Protein 6JZD (pdb70)

Radius of gyration: 19.68 Å; Cα contacts (8 Å, |Δi|>4): 452; chains: 3; bounding box: 41×52×54 Å

B-factor: mean 73.62, std 21.03, range [38.31, 154.75]

Structure (mmCIF, N/CA/C/O backbone):
data_6JZD
#
_entry.id   6JZD
#
_cell.length_a   74.004
_cell.length_b   111.339
_cell.length_c   126.317
_cell.angle_alpha   90.00
_cell.angle_beta   90.00
_cell.angle_gamma   90.00
#
_symmetry.space_group_name_H-M   'C 2 2 21'
#
loop_
_entity.id
_entity.type
_entity.pdbx_description
1 polymer 'Tubulinyl-Tyr carboxypeptidase 2'
2 polymer 'Small vasohibin-binding protein'
3 polymer GLU-GLY-GLU-GLU-TYR
4 water water
#
loop_
_atom_site.group_PDB
_atom_site.id
_atom_site.type_symbol
_atom_site.label_atom_id
_atom_site.label_alt_id
_atom_site.label_comp_id
_atom_site.label_asym_id
_atom_site.label_entity_id
_atom_site.label_seq_id
_atom_site.pdbx_PDB_ins_code
_atom_site.Cartn_x
_atom_site.Cartn_y
_atom_site.Cartn_z
_atom_site.occupancy
_atom_site.B_iso_or_equiv
_atom_site.auth_seq_id
_atom_site.auth_comp_id
_atom_site.auth_asym_id
_atom_site.auth_atom_id
_atom_site.pdbx_PDB_model_num
ATOM 1 N N . PHE A 1 49 ? 6.812 36.967 -12.608 1.00 112.78 49 PHE A N 1
ATOM 2 C CA . PHE A 1 49 ? 8.167 36.505 -12.880 1.00 113.31 49 PHE A CA 1
ATOM 3 C C . PHE A 1 49 ? 8.999 36.500 -11.602 1.00 104.24 49 PHE A C 1
ATOM 4 O O . PHE A 1 49 ? 10.144 36.054 -11.591 1.00 109.93 49 PHE A O 1
ATOM 12 N N . HIS A 1 50 ? 8.402 36.988 -10.523 1.00 86.57 50 HIS A N 1
ATOM 13 C CA . HIS A 1 50 ? 9.113 37.232 -9.280 1.00 77.40 50 HIS A CA 1
ATOM 14 C C . HIS A 1 50 ? 9.073 36.016 -8.355 1.00 73.71 50 HIS A C 1
ATOM 15 O O . HIS A 1 50 ? 8.162 35.186 -8.421 1.00 78.91 50 HIS A O 1
ATOM 22 N N . VAL A 1 51 ? 10.081 35.921 -7.483 1.00 74.32 51 VAL A N 1
ATOM 23 C CA . VAL A 1 51 ? 10.271 34.797 -6.564 1.00 69.62 51 VAL A CA 1
ATOM 24 C C . VAL A 1 51 ? 10.612 35.335 -5.180 1.00 75.60 51 VAL A C 1
ATOM 25 O O . VAL A 1 51 ? 11.555 36.120 -5.041 1.00 80.52 51 VAL A O 1
ATOM 29 N N . ASN A 1 52 ? 9.885 34.885 -4.150 1.00 74.15 52 ASN A N 1
ATOM 30 C CA . ASN A 1 52 ? 10.192 35.343 -2.794 1.00 68.58 52 ASN A CA 1
ATOM 31 C C . ASN A 1 52 ? 11.476 34.694 -2.300 1.00 71.74 52 ASN A C 1
ATOM 32 O O . ASN A 1 52 ? 11.493 33.506 -1.962 1.00 80.45 52 ASN A O 1
ATOM 37 N N . LYS A 1 53 ? 12.536 35.483 -2.205 1.00 71.44 53 LYS A N 1
ATOM 38 C CA . LYS A 1 53 ? 13.803 35.030 -1.653 1.00 76.72 53 LYS A CA 1
ATOM 39 C C . LYS A 1 53 ? 14.067 35.592 -0.262 1.00 75.78 53 LYS A C 1
ATOM 40 O O . LYS A 1 53 ? 15.171 35.424 0.258 1.00 77.23 53 LYS A O 1
ATOM 46 N N . SER A 1 54 ? 13.073 36.232 0.357 1.00 79.12 54 SER A N 1
ATOM 47 C CA . SER A 1 54 ? 13.237 36.906 1.641 1.00 78.27 54 SER A CA 1
ATOM 48 C C . SER A 1 54 ? 12.631 36.145 2.815 1.00 83.14 54 SER A C 1
ATOM 49 O O . SER A 1 54 ? 12.573 36.692 3.924 1.00 90.65 54 SER A O 1
ATOM 52 N N . GLY A 1 55 ? 12.167 34.912 2.609 1.00 77.14 55 GLY A N 1
ATOM 53 C CA . GLY A 1 55 ? 11.659 34.152 3.732 1.00 74.46 55 GLY A CA 1
ATOM 54 C C . GLY A 1 55 ? 10.292 34.630 4.185 1.00 78.08 55 GLY A C 1
ATOM 55 O O . GLY A 1 55 ? 9.524 35.222 3.420 1.00 80.75 55 GLY A O 1
ATOM 56 N N . PHE A 1 56 ? 9.984 34.360 5.461 1.00 79.78 56 PHE A N 1
ATOM 57 C CA . PHE A 1 56 ? 8.659 34.659 6.028 1.00 76.01 56 PHE A CA 1
ATOM 58 C C . PHE A 1 56 ? 8.785 35.235 7.431 1.00 80.55 56 PHE A C 1
ATOM 59 O O . PHE A 1 56 ? 9.365 34.583 8.314 1.00 88.43 56 PHE A O 1
ATOM 67 N N . PRO A 1 57 ? 8.198 36.410 7.692 1.00 79.89 57 PRO A N 1
ATOM 68 C CA . PRO A 1 57 ? 7.328 37.115 6.749 1.00 77.17 57 PRO A CA 1
ATOM 69 C C . PRO A 1 57 ? 8.051 37.732 5.566 1.00 81.75 57 PRO A C 1
ATOM 70 O O . PRO A 1 57 ? 9.231 38.076 5.657 1.00 88.08 57 PRO A O 1
ATOM 74 N N . ILE A 1 58 ? 7.319 37.803 4.451 1.00 80.61 58 ILE A N 1
ATOM 75 C CA . ILE A 1 58 ? 7.825 38.399 3.224 1.00 75.32 58 ILE A CA 1
ATOM 76 C C . ILE A 1 58 ? 8.207 39.832 3.503 1.00 76.25 58 ILE A C 1
ATOM 77 O O . ILE A 1 58 ? 7.496 40.540 4.221 1.00 76.85 58 ILE A O 1
ATOM 82 N N . ASP A 1 59 ? 9.343 40.265 2.960 1.00 77.56 59 ASP A N 1
ATOM 83 C CA . ASP A 1 59 ? 9.825 41.599 3.273 1.00 80.56 59 ASP A CA 1
ATOM 84 C C . ASP A 1 59 ? 9.129 42.632 2.393 1.00 82.28 59 ASP A C 1
ATOM 85 O O . ASP A 1 59 ? 8.423 42.305 1.437 1.00 83.17 59 ASP A O 1
ATOM 90 N N . SER A 1 60 ? 9.354 43.901 2.723 1.00 88.39 60 SER A N 1
ATOM 91 C CA . SER A 1 60 ? 8.587 44.977 2.109 1.00 91.11 60 SER A CA 1
ATOM 92 C C . SER A 1 60 ? 8.849 45.088 0.612 1.00 87.45 60 SER A C 1
ATOM 93 O O . SER A 1 60 ? 7.912 45.244 -0.173 1.00 87.96 60 SER A O 1
ATOM 96 N N . HIS A 1 61 ? 10.111 45.051 0.192 1.00 87.52 61 HIS A N 1
ATOM 97 C CA . HIS A 1 61 ? 10.379 45.199 -1.232 1.00 89.51 61 HIS A CA 1
ATOM 98 C C . HIS A 1 61 ? 9.708 44.086 -2.034 1.00 83.26 61 HIS A C 1
ATOM 99 O O . HIS A 1 61 ? 9.116 44.344 -3.090 1.00 88.29 61 HIS A O 1
ATOM 106 N N . THR A 1 62 ? 9.775 42.844 -1.544 1.00 68.53 62 THR A N 1
ATOM 107 C CA . THR A 1 62 ? 9.118 41.746 -2.248 1.00 69.32 62 THR A CA 1
ATOM 108 C C . THR A 1 62 ? 7.610 41.903 -2.203 1.00 72.79 62 THR A C 1
ATOM 109 O O . THR A 1 62 ? 6.907 41.578 -3.170 1.00 70.24 62 THR A O 1
ATOM 113 N N . TRP A 1 63 ? 7.101 42.393 -1.075 1.00 72.45 63 TRP A N 1
ATOM 114 C CA . TRP A 1 63 ? 5.664 42.534 -0.904 1.00 72.67 63 TRP A CA 1
ATOM 115 C C . TRP A 1 63 ? 5.112 43.562 -1.876 1.00 75.54 63 TRP A C 1
ATOM 116 O O . TRP A 1 63 ? 4.124 43.305 -2.570 1.00 82.87 63 TRP A O 1
ATOM 127 N N . GLU A 1 64 ? 5.774 44.715 -1.980 1.00 80.77 64 GLU A N 1
ATOM 128 C CA . GLU A 1 64 ? 5.279 45.766 -2.860 1.00 77.32 64 GLU A CA 1
ATOM 129 C C . GLU A 1 64 ? 5.335 45.329 -4.314 1.00 83.97 64 GLU A C 1
ATOM 130 O O . GLU A 1 64 ? 4.419 45.619 -5.096 1.00 90.24 64 GLU A O 1
ATOM 136 N N . ARG A 1 65 ? 6.396 44.613 -4.693 1.00 86.53 65 ARG A N 1
ATOM 137 C CA . ARG A 1 65 ? 6.518 44.152 -6.069 1.00 82.79 65 ARG A CA 1
ATOM 138 C C . ARG A 1 65 ? 5.395 43.194 -6.437 1.00 78.96 65 ARG A C 1
ATOM 139 O O . ARG A 1 65 ? 4.951 43.167 -7.589 1.00 82.74 65 ARG A O 1
ATOM 147 N N . MET A 1 66 ? 4.921 42.400 -5.482 1.00 79.02 66 MET A N 1
ATOM 148 C CA . MET A 1 66 ? 3.757 41.567 -5.746 1.00 75.84 66 MET A CA 1
ATOM 149 C C . MET A 1 66 ? 2.541 42.425 -6.067 1.00 74.72 66 MET A C 1
ATOM 150 O O . MET A 1 66 ? 1.847 42.195 -7.063 1.00 78.52 66 MET A O 1
ATOM 155 N N . TRP A 1 67 ? 2.270 43.427 -5.230 1.00 72.70 67 TRP A N 1
ATOM 156 C CA . TRP A 1 67 ? 1.071 44.234 -5.412 1.00 74.53 67 TRP A CA 1
ATOM 157 C C . TRP A 1 67 ? 1.158 45.085 -6.667 1.00 81.53 67 TRP A C 1
ATOM 158 O O . TRP A 1 67 ? 0.163 45.236 -7.383 1.00 86.93 67 TRP A O 1
ATOM 169 N N . LEU A 1 68 ? 2.333 45.652 -6.954 1.00 82.71 68 LEU A N 1
ATOM 170 C CA . LEU A 1 68 ? 2.465 46.434 -8.179 1.00 87.46 68 LEU A CA 1
ATOM 171 C C . LEU A 1 68 ? 2.213 45.566 -9.402 1.00 88.36 68 LEU A C 1
ATOM 172 O O . LEU A 1 68 ? 1.608 46.014 -10.384 1.00 90.84 68 LEU A O 1
ATOM 177 N N . HIS A 1 69 ? 2.656 44.315 -9.353 1.00 79.51 69 HIS A N 1
ATOM 178 C CA . HIS A 1 69 ? 2.406 43.410 -10.458 1.00 82.76 69 HIS A CA 1
ATOM 179 C C . HIS A 1 69 ? 0.909 43.213 -10.666 1.00 87.13 69 HIS A C 1
ATOM 180 O O . HIS A 1 69 ? 0.380 43.490 -11.749 1.00 90.07 69 HIS A O 1
ATOM 187 N N . VAL A 1 70 ? 0.197 42.763 -9.623 1.00 80.79 70 VAL A N 1
ATOM 188 C CA . VAL A 1 70 ? -1.226 42.479 -9.799 1.00 78.28 70 VAL A CA 1
ATOM 189 C C . VAL A 1 70 ? -2.002 43.748 -10.097 1.00 84.03 70 VAL A C 1
ATOM 190 O O . VAL A 1 70 ? -3.038 43.698 -10.768 1.00 87.26 70 VAL A O 1
ATOM 194 N N . ALA A 1 71 ? -1.524 44.899 -9.614 1.00 91.29 71 ALA A N 1
ATOM 195 C CA . ALA A 1 71 ? -2.169 46.160 -9.959 1.00 95.48 71 ALA A CA 1
ATOM 196 C C . ALA A 1 71 ? -2.055 46.435 -11.448 1.00 99.18 71 ALA A C 1
ATOM 197 O O . ALA A 1 71 ? -2.995 46.949 -12.068 1.00 105.32 71 ALA A O 1
ATOM 199 N N . LYS A 1 72 ? -0.909 46.088 -12.040 1.00 96.65 72 LYS A N 1
ATOM 200 C CA . LYS A 1 72 ? -0.694 46.318 -13.465 1.00 95.27 72 LYS A CA 1
ATOM 201 C C . LYS A 1 72 ? -1.512 45.345 -14.308 1.00 90.63 72 LYS A C 1
ATOM 202 O O . LYS A 1 72 ? -2.170 45.754 -15.267 1.00 95.38 72 LYS A O 1
ATOM 208 N N . VAL A 1 73 ? -1.517 44.064 -13.937 1.00 85.82 73 VAL A N 1
ATOM 209 C CA . VAL A 1 73 ? -2.205 43.030 -14.709 1.00 88.45 73 VAL A CA 1
ATOM 210 C C . VAL A 1 73 ? -3.716 43.024 -14.503 1.00 93.04 73 VAL A C 1
ATOM 211 O O . VAL A 1 73 ? -4.453 42.559 -15.381 1.00 90.77 73 VAL A O 1
ATOM 215 N N . HIS A 1 74 ? -4.200 43.529 -13.380 1.00 95.47 74 HIS A N 1
ATOM 216 C CA . HIS A 1 74 ? -5.639 43.382 -13.225 1.00 93.50 74 HIS A CA 1
ATOM 217 C C . HIS A 1 74 ? -6.367 44.608 -13.773 1.00 103.34 74 HIS A C 1
ATOM 218 O O . HIS A 1 74 ? -5.910 45.744 -13.584 1.00 105.70 74 HIS A O 1
ATOM 225 N N . PRO A 1 75 ? -7.497 44.384 -14.451 1.00 105.90 75 PRO A N 1
ATOM 226 C CA . PRO A 1 75 ? -8.178 45.503 -15.133 1.00 103.71 75 PRO A CA 1
ATOM 227 C C . PRO A 1 75 ? -8.663 46.592 -14.192 1.00 104.43 75 PRO A C 1
ATOM 228 O O . PRO A 1 75 ? -8.616 47.779 -14.542 1.00 106.04 75 PRO A O 1
ATOM 232 N N . ARG A 1 76 ? -9.158 46.219 -13.019 1.00 104.51 76 ARG A N 1
ATOM 233 C CA . ARG A 1 76 ? -9.506 47.179 -11.971 1.00 104.69 76 ARG A CA 1
ATOM 234 C C . ARG A 1 76 ? -8.432 47.177 -10.896 1.00 102.95 76 ARG A C 1
ATOM 235 O O . ARG A 1 76 ? -8.717 47.135 -9.703 1.00 102.23 76 ARG A O 1
ATOM 243 N N . GLY A 1 77 ? -7.178 47.251 -11.350 1.00 107.91 77 GLY A N 1
ATOM 244 C CA . GLY A 1 77 ? -6.049 46.919 -10.494 1.00 107.78 77 GLY A CA 1
ATOM 245 C C . GLY A 1 77 ? -6.007 47.721 -9.211 1.00 105.98 77 GLY A C 1
ATOM 246 O O . GLY A 1 77 ? -5.938 47.162 -8.116 1.00 114.97 77 GLY A O 1
ATOM 247 N N . GLY A 1 78 ? -6.046 49.042 -9.325 1.00 95.82 78 GLY A N 1
ATOM 248 C CA . GLY A 1 78 ? -5.905 49.870 -8.141 1.00 93.09 78 GLY A CA 1
ATOM 249 C C . GLY A 1 78 ? -7.038 49.673 -7.158 1.00 95.24 78 GLY A C 1
ATOM 250 O O . GLY A 1 78 ? -6.811 49.539 -5.953 1.00 90.48 78 GLY A O 1
ATOM 251 N N . GLU A 1 79 ? -8.277 49.656 -7.663 1.00 105.33 79 GLU A N 1
ATOM 252 C CA . GLU A 1 79 ? -9.439 49.508 -6.790 1.00 113.68 79 GLU A CA 1
ATOM 253 C C . GLU A 1 79 ? -9.403 48.177 -6.051 1.00 111.64 79 GLU A C 1
ATOM 254 O O . GLU A 1 79 ? -9.718 48.109 -4.856 1.00 108.81 79 GLU A O 1
ATOM 260 N N . MET A 1 80 ? -9.006 47.109 -6.746 1.00 108.94 80 MET A N 1
ATOM 261 C CA . MET A 1 80 ? -9.018 45.776 -6.157 1.00 100.09 80 MET A CA 1
ATOM 262 C C . MET A 1 80 ? -7.893 45.596 -5.144 1.00 94.48 80 MET A C 1
ATOM 263 O O . MET A 1 80 ? -8.112 45.007 -4.080 1.00 92.28 80 MET A O 1
ATOM 268 N N . VAL A 1 81 ? -6.691 46.096 -5.452 1.00 88.54 81 VAL A N 1
ATOM 269 C CA . VAL A 1 81 ? -5.573 45.964 -4.518 1.00 78.07 81 VAL A CA 1
ATOM 270 C C . VAL A 1 81 ? -5.863 46.715 -3.230 1.00 75.20 81 VAL A C 1
ATOM 271 O O . VAL A 1 81 ? -5.681 46.183 -2.131 1.00 75.40 81 VAL A O 1
ATOM 275 N N . GLY A 1 82 ? -6.303 47.971 -3.346 1.00 75.58 82 GLY A N 1
ATOM 276 C CA . GLY A 1 82 ? -6.654 48.733 -2.162 1.00 79.94 82 GLY A CA 1
ATOM 277 C C . GLY A 1 82 ? -7.709 48.047 -1.321 1.00 85.44 82 GLY A C 1
ATOM 278 O O . GLY A 1 82 ? -7.686 48.141 -0.093 1.00 85.00 82 GLY A O 1
ATOM 279 N N . ALA A 1 83 ? -8.621 47.314 -1.966 1.00 83.99 83 ALA A N 1
ATOM 280 C CA . ALA A 1 83 ? -9.686 46.649 -1.231 1.00 81.87 83 ALA A CA 1
ATOM 281 C C . ALA A 1 83 ? -9.126 45.601 -0.280 1.00 82.41 83 ALA A C 1
ATOM 282 O O . ALA A 1 83 ? -9.623 45.437 0.839 1.00 85.18 83 ALA A O 1
ATOM 284 N N . ILE A 1 84 ? -8.091 44.884 -0.703 1.00 78.83 84 ILE A N 1
ATOM 285 C CA . ILE A 1 84 ? -7.533 43.835 0.135 1.00 73.21 84 ILE A CA 1
ATOM 286 C C . ILE A 1 84 ? -6.629 44.422 1.208 1.00 75.56 84 ILE A C 1
ATOM 287 O O . ILE A 1 84 ? -6.758 44.098 2.394 1.00 79.10 84 ILE A O 1
ATOM 292 N N . ARG A 1 85 ? -5.703 45.292 0.806 1.00 72.32 85 ARG A N 1
ATOM 293 C CA . ARG A 1 85 ? -4.644 45.713 1.714 1.00 71.14 85 ARG A CA 1
ATOM 294 C C . ARG A 1 85 ? -5.187 46.577 2.834 1.00 78.21 85 ARG A C 1
ATOM 295 O O . ARG A 1 85 ? -4.615 46.604 3.931 1.00 81.83 85 ARG A O 1
ATOM 303 N N . ASN A 1 86 ? -6.288 47.274 2.578 1.00 82.06 86 ASN A N 1
ATOM 304 C CA . ASN A 1 86 ? -6.899 48.160 3.553 1.00 89.14 86 ASN A CA 1
ATOM 305 C C . ASN A 1 86 ? -8.007 47.493 4.357 1.00 88.04 86 ASN A C 1
ATOM 306 O O . ASN A 1 86 ? -8.481 48.096 5.325 1.00 85.01 86 ASN A O 1
ATOM 311 N N . ALA A 1 87 ? -8.429 46.280 3.983 1.00 79.22 87 ALA A N 1
ATOM 312 C CA . ALA A 1 87 ? -9.486 45.579 4.706 1.00 79.54 87 ALA A CA 1
ATOM 313 C C . ALA A 1 87 ? -9.225 45.589 6.205 1.00 78.59 87 ALA A C 1
ATOM 314 O O . ALA A 1 87 ? -8.171 45.143 6.667 1.00 84.03 87 ALA A O 1
ATOM 316 N N . ALA A 1 88 ? -10.188 46.120 6.954 1.00 73.63 88 ALA A N 1
ATOM 317 C CA . ALA A 1 88 ? -10.074 46.179 8.406 1.00 76.30 88 ALA A CA 1
ATOM 318 C C . ALA A 1 88 ? -9.769 44.810 8.991 1.00 87.84 88 ALA A C 1
ATOM 319 O O . ALA A 1 88 ? -8.848 44.654 9.803 1.00 92.32 88 ALA A O 1
ATOM 321 N N . PHE A 1 89 ? -10.527 43.799 8.576 1.00 88.22 89 PHE A N 1
ATOM 322 C CA . PHE A 1 89 ? -10.296 42.442 9.033 1.00 85.58 89 PHE A CA 1
ATOM 323 C C . PHE A 1 89 ? -10.486 41.482 7.865 1.00 77.30 89 PHE A C 1
ATOM 324 O O . PHE A 1 89 ? -11.348 41.692 7.006 1.00 78.61 89 PHE A O 1
ATOM 332 N N . LEU A 1 90 ? -9.664 40.441 7.820 1.00 70.44 90 LEU A N 1
ATOM 333 C CA . LEU A 1 90 ? -9.820 39.383 6.837 1.00 69.78 90 LEU A CA 1
ATOM 334 C C . LEU A 1 90 ? -9.916 38.041 7.548 1.00 75.08 90 LEU A C 1
ATOM 335 O O . LEU A 1 90 ? -9.215 37.791 8.532 1.00 74.75 90 LEU A O 1
ATOM 340 N N . ALA A 1 91 ? -10.791 37.180 7.049 1.00 81.33 91 ALA A N 1
ATOM 341 C CA . ALA A 1 91 ? -10.894 35.836 7.590 1.00 85.24 91 ALA A CA 1
ATOM 342 C C . ALA A 1 91 ? -9.570 35.098 7.444 1.00 78.60 91 ALA A C 1
ATOM 343 O O . ALA A 1 91 ? -8.938 35.149 6.388 1.00 71.78 91 ALA A O 1
ATOM 345 N N . LYS A 1 92 ? -9.153 34.418 8.509 1.00 74.89 92 LYS A N 1
ATOM 346 C CA . LYS A 1 92 ? -7.999 33.531 8.451 1.00 68.87 92 LYS A CA 1
ATOM 347 C C . LYS A 1 92 ? -8.344 32.289 7.637 1.00 73.67 92 LYS A C 1
ATOM 348 O O . LYS A 1 92 ? -9.231 31.525 8.035 1.00 77.14 92 LYS A O 1
ATOM 354 N N . PRO A 1 93 ? -7.689 32.049 6.503 1.00 68.07 93 PRO A N 1
ATOM 355 C CA . PRO A 1 93 ? -7.975 30.835 5.736 1.00 60.57 93 PRO A CA 1
ATOM 356 C C . PRO A 1 93 ? -7.683 29.597 6.557 1.00 65.69 93 PRO A C 1
ATOM 357 O O . PRO A 1 93 ? -6.689 29.531 7.283 1.00 68.84 93 PRO A O 1
ATOM 361 N N . SER A 1 94 ? -8.559 28.606 6.435 1.00 73.51 94 SER A N 1
ATOM 362 C CA . SER A 1 94 ? -8.312 27.339 7.101 1.00 72.91 94 SER A CA 1
ATOM 363 C C . SER A 1 94 ? -7.002 26.734 6.611 1.00 71.23 94 SER A C 1
ATOM 364 O O . SER A 1 94 ? -6.602 26.901 5.455 1.00 70.46 94 SER A O 1
ATOM 367 N N . ILE A 1 95 ? -6.329 26.043 7.516 1.00 74.87 95 ILE A N 1
ATOM 368 C CA . ILE A 1 95 ? -5.019 25.438 7.246 1.00 71.39 95 ILE A CA 1
ATOM 369 C C . ILE A 1 95 ? -5.219 23.941 7.087 1.00 69.32 95 ILE A C 1
ATOM 370 O O . ILE A 1 95 ? -5.552 23.258 8.071 1.00 68.72 95 ILE A O 1
ATOM 375 N N . PRO A 1 96 ? -5.053 23.376 5.890 1.00 66.87 96 PRO A N 1
ATOM 376 C CA . PRO A 1 96 ? -5.276 21.936 5.715 1.00 59.81 96 PRO A CA 1
ATOM 377 C C . PRO A 1 96 ? -4.217 21.135 6.449 1.00 59.93 96 PRO A C 1
ATOM 378 O O . PRO A 1 96 ? -3.047 21.519 6.493 1.00 61.46 96 PRO A O 1
ATOM 382 N N . GLN A 1 97 ? -4.632 20.022 7.039 1.00 63.39 97 GLN A N 1
ATOM 383 C CA . GLN A 1 97 ? -3.657 19.168 7.697 1.00 74.53 97 GLN A CA 1
ATOM 384 C C . GLN A 1 97 ? -2.800 18.464 6.650 1.00 66.20 97 GLN A C 1
ATOM 385 O O . GLN A 1 97 ? -3.273 18.108 5.565 1.00 59.98 97 GLN A O 1
ATOM 391 N N . VAL A 1 98 ? -1.527 18.300 6.967 1.00 63.39 98 VAL A N 1
ATOM 392 C CA . VAL A 1 98 ? -0.636 17.559 6.077 1.00 65.25 98 VAL A CA 1
ATOM 393 C C . VAL A 1 98 ? -1.074 16.100 6.045 1.00 69.90 98 VAL A C 1
ATOM 394 O O . VAL A 1 98 ? -1.284 15.498 7.109 1.00 72.58 98 VAL A O 1
ATOM 398 N N . PRO A 1 99 ? -1.240 15.494 4.875 1.00 73.09 99 PRO A N 1
ATOM 399 C CA . PRO A 1 99 ? -1.691 14.101 4.843 1.00 68.63 99 PRO A CA 1
ATOM 400 C C . PRO A 1 99 ? -0.658 13.192 5.486 1.00 63.31 99 PRO A C 1
ATOM 401 O O . PRO A 1 99 ? 0.548 13.414 5.365 1.00 60.33 99 PRO A O 1
ATOM 405 N N . ASN A 1 100 ? -1.150 12.182 6.201 1.00 63.48 100 ASN A N 1
ATOM 406 C CA . ASN A 1 100 ? -0.336 11.127 6.793 1.00 66.00 100 ASN A CA 1
ATOM 407 C C . ASN A 1 100 ? -0.722 9.798 6.168 1.00 60.17 100 ASN A C 1
ATOM 408 O O . ASN A 1 100 ? -1.909 9.502 6.023 1.00 62.15 100 ASN A O 1
ATOM 413 N N . TYR A 1 101 ? 0.272 8.988 5.812 1.00 58.16 101 TYR A N 1
ATOM 414 C CA . TYR A 1 101 ? -0.029 7.681 5.237 1.00 59.72 101 TYR A CA 1
ATOM 415 C C . TYR A 1 101 ? -0.604 6.758 6.305 1.00 59.02 101 TYR A C 1
ATOM 416 O O . TYR A 1 101 ? -0.127 6.723 7.440 1.00 61.29 101 TYR A O 1
ATOM 425 N N . ARG A 1 102 ? -1.641 6.015 5.938 1.00 52.50 102 ARG A N 1
ATOM 426 C CA . ARG A 1 102 ? -2.336 5.144 6.864 1.00 59.79 102 ARG A CA 1
ATOM 427 C C . ARG A 1 102 ? -2.504 3.772 6.232 1.00 64.12 102 ARG A C 1
ATOM 428 O O . ARG A 1 102 ? -2.560 3.648 5.003 1.00 58.22 102 ARG A O 1
ATOM 436 N N . LEU A 1 103 ? -2.574 2.740 7.090 1.00 64.13 103 LEU A N 1
ATOM 437 C CA . LEU A 1 103 ? -2.687 1.364 6.614 1.00 66.46 103 LEU A CA 1
ATOM 438 C C . LEU A 1 103 ? -3.970 1.123 5.828 1.00 69.74 103 LEU A C 1
ATOM 439 O O . LEU A 1 103 ? -4.007 0.221 4.985 1.00 74.02 103 LEU A O 1
ATOM 444 N N . SER A 1 104 ? -5.011 1.914 6.078 1.00 63.13 104 SER A N 1
ATOM 445 C CA . SER A 1 104 ? -6.250 1.824 5.322 1.00 56.82 104 SER A CA 1
ATOM 446 C C . SER A 1 104 ? -6.123 2.369 3.901 1.00 54.64 104 SER A C 1
ATOM 447 O O . SER A 1 104 ? -7.072 2.232 3.127 1.00 59.32 104 SER A O 1
ATOM 450 N N . MET A 1 105 ? -4.998 2.977 3.540 1.00 50.00 105 MET A N 1
ATOM 451 C CA . MET A 1 105 ? -4.811 3.546 2.212 1.00 51.83 105 MET A CA 1
ATOM 452 C C . MET A 1 105 ? -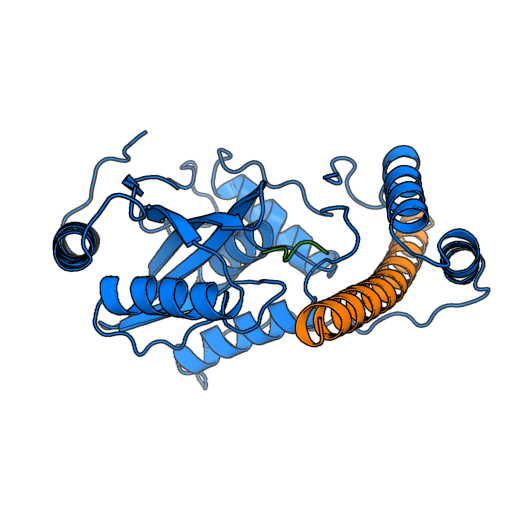4.151 2.573 1.245 1.00 60.22 105 MET A C 1
ATOM 453 O O . MET A 1 105 ? -3.170 1.905 1.582 1.00 64.41 105 MET A O 1
ATOM 458 N N . THR A 1 106 ? -4.685 2.518 0.029 1.00 57.73 106 THR A N 1
ATOM 459 C CA . THR A 1 106 ? -3.924 2.022 -1.105 1.00 47.72 106 THR A CA 1
ATOM 460 C C . THR A 1 106 ? -2.917 3.080 -1.545 1.00 55.53 106 THR A C 1
ATOM 461 O O . THR A 1 106 ? -2.991 4.255 -1.163 1.00 57.36 106 THR A O 1
ATOM 465 N N . ILE A 1 107 ? -1.967 2.655 -2.381 1.00 57.76 107 ILE A N 1
ATOM 466 C CA . ILE A 1 107 ? -1.080 3.618 -3.040 1.00 57.47 107 ILE A CA 1
ATOM 467 C C . ILE A 1 107 ? -1.855 4.664 -3.809 1.00 57.60 107 ILE A C 1
ATOM 468 O O . ILE A 1 107 ? -1.614 5.876 -3.610 1.00 61.41 107 ILE A O 1
ATOM 473 N N . PRO A 1 108 ? -2.803 4.329 -4.699 1.00 56.00 108 PRO A N 1
ATOM 474 C CA . PRO A 1 108 ? -3.611 5.381 -5.327 1.00 51.60 108 PRO A CA 1
ATOM 475 C C . PRO A 1 108 ? -4.312 6.284 -4.326 1.00 52.81 108 PRO A C 1
ATOM 476 O O . PRO A 1 108 ? -4.348 7.500 -4.543 1.00 54.38 108 PRO A O 1
ATOM 480 N N . ASP A 1 109 ? -4.860 5.724 -3.236 1.00 47.43 109 ASP A N 1
ATOM 481 C CA . ASP A 1 109 ? -5.442 6.536 -2.163 1.00 50.24 109 ASP A CA 1
ATOM 482 C C . ASP A 1 109 ? -4.447 7.553 -1.631 1.00 54.53 109 ASP A C 1
ATOM 483 O O . ASP A 1 109 ? -4.778 8.731 -1.443 1.00 61.10 109 ASP A O 1
ATOM 488 N N . TRP A 1 110 ? -3.233 7.098 -1.327 1.00 52.68 110 TRP A N 1
ATOM 489 C CA . TRP A 1 110 ? -2.219 7.997 -0.783 1.00 54.07 110 TRP A CA 1
ATOM 490 C C . TRP A 1 110 ? -1.902 9.113 -1.771 1.00 53.42 110 TRP A C 1
ATOM 491 O O . TRP A 1 110 ? -1.927 10.296 -1.417 1.00 60.19 110 TRP A O 1
ATOM 502 N N . LEU A 1 111 ? -1.639 8.749 -3.028 1.00 52.27 111 LEU A N 1
ATOM 503 C CA . LEU A 1 111 ? -1.375 9.750 -4.056 1.00 49.77 111 LEU A CA 1
ATOM 504 C C . LEU A 1 111 ? -2.534 10.717 -4.197 1.00 46.80 111 LEU A C 1
ATOM 505 O O . LEU A 1 111 ? -2.330 11.917 -4.401 1.00 48.31 111 LEU A O 1
ATOM 510 N N . GLN A 1 112 ? -3.759 10.219 -4.101 1.00 47.60 112 GLN A N 1
ATOM 511 C CA . GLN A 1 112 ? -4.887 11.131 -4.199 1.00 51.55 112 GLN A CA 1
ATOM 512 C C . GLN A 1 112 ? -4.914 12.072 -3.009 1.00 59.65 112 GLN A C 1
ATOM 513 O O . GLN A 1 112 ? -5.190 13.269 -3.164 1.00 62.47 112 GLN A O 1
ATOM 519 N N . ALA A 1 113 ? -4.601 11.556 -1.817 1.00 49.07 113 ALA A N 1
ATOM 520 C CA . ALA A 1 113 ? -4.583 12.422 -0.645 1.00 51.55 113 ALA A CA 1
ATOM 521 C C . ALA A 1 113 ? -3.515 13.498 -0.781 1.00 53.16 113 ALA A C 1
ATOM 522 O O . ALA A 1 113 ? -3.762 14.670 -0.464 1.00 56.25 113 ALA A O 1
ATOM 524 N N . ILE A 1 114 ? -2.326 13.119 -1.256 1.00 51.55 114 ILE A N 1
ATOM 525 C CA . ILE A 1 114 ? -1.269 14.097 -1.513 1.00 51.56 114 ILE A CA 1
ATOM 526 C C . ILE A 1 114 ? -1.745 15.133 -2.516 1.00 52.18 114 ILE A C 1
ATOM 527 O O . ILE A 1 114 ? -1.614 16.338 -2.297 1.00 61.14 114 ILE A O 1
ATOM 532 N N . GLN A 1 115 ? -2.324 14.674 -3.626 1.00 56.38 115 GLN A N 1
ATOM 533 C CA . GLN A 1 115 ? -2.785 15.587 -4.668 1.00 52.30 115 GLN A CA 1
ATOM 534 C C . GLN A 1 115 ? -3.873 16.526 -4.155 1.00 52.34 115 GLN A C 1
ATOM 535 O O . GLN A 1 115 ? -3.923 17.697 -4.547 1.00 58.07 115 GLN A O 1
ATOM 541 N N . ASN A 1 116 ? -4.770 16.020 -3.301 1.00 51.43 116 ASN A N 1
ATOM 542 C CA . ASN A 1 116 ? -5.822 16.868 -2.742 1.00 53.34 116 ASN A CA 1
ATOM 543 C C . ASN A 1 116 ? -5.253 17.923 -1.807 1.00 55.02 116 ASN A C 1
ATOM 544 O O . ASN A 1 116 ? -5.751 19.052 -1.760 1.00 57.62 116 ASN A O 1
ATOM 549 N N . TYR A 1 117 ? -4.229 17.563 -1.032 1.00 51.28 117 TYR A N 1
ATOM 550 C CA . TYR A 1 117 ? -3.525 18.560 -0.242 1.00 53.59 117 TYR A CA 1
ATOM 551 C C . TYR A 1 117 ? -2.995 19.680 -1.130 1.00 54.84 117 TYR A C 1
ATOM 552 O O . TYR A 1 117 ? -3.213 20.867 -0.856 1.00 61.38 117 TYR A O 1
ATOM 561 N N . MET A 1 118 ? -2.326 19.311 -2.222 1.00 49.41 118 MET A N 1
ATOM 562 C CA . MET A 1 118 ? -1.790 20.299 -3.154 1.00 53.28 118 MET A CA 1
ATOM 563 C C . MET A 1 118 ? -2.904 21.165 -3.737 1.00 55.82 118 MET A C 1
ATOM 564 O O . MET A 1 118 ? -2.797 22.395 -3.752 1.00 54.80 118 MET A O 1
ATOM 569 N N . LYS A 1 119 ? -4.014 20.550 -4.158 1.00 50.97 119 LYS A N 1
ATOM 570 C CA . LYS A 1 119 ? -5.117 21.358 -4.664 1.00 45.61 119 LYS A CA 1
ATOM 571 C C . LYS A 1 119 ? -5.640 22.308 -3.605 1.00 56.10 119 LYS A C 1
ATOM 572 O O . LYS A 1 119 ? -6.059 23.428 -3.924 1.00 61.57 119 LYS A O 1
ATOM 578 N N . THR A 1 120 ? -5.615 21.886 -2.344 1.00 57.79 120 THR A N 1
ATOM 579 C CA . THR A 1 120 ? -6.129 22.730 -1.281 1.00 54.62 120 THR A CA 1
ATOM 580 C C . THR A 1 120 ? -5.204 23.905 -1.024 1.00 57.21 120 THR A C 1
ATOM 581 O O . THR A 1 120 ? -5.673 25.002 -0.714 1.00 57.84 120 THR A O 1
ATOM 585 N N . LEU A 1 121 ? -3.888 23.707 -1.176 1.00 57.12 121 LEU A N 1
ATOM 586 C CA . LEU A 1 121 ? -2.980 24.840 -1.072 1.00 55.73 121 LEU A CA 1
ATOM 587 C C . LEU A 1 121 ? -3.259 25.854 -2.167 1.00 54.97 121 LEU A C 1
ATOM 588 O O . LEU A 1 121 ? -3.030 27.058 -1.975 1.00 52.37 121 LEU A O 1
ATOM 593 N N . GLN A 1 122 ? -3.767 25.369 -3.307 1.00 50.69 122 GLN A N 1
ATOM 594 C CA . GLN A 1 122 ? -4.168 26.123 -4.499 1.00 47.80 122 GLN A CA 1
ATOM 595 C C . GLN A 1 122 ? -3.000 26.460 -5.409 1.00 52.37 122 GLN A C 1
ATOM 596 O O . GLN A 1 122 ? -1.871 26.689 -4.952 1.00 58.35 122 GLN A O 1
ATOM 602 N N . TYR A 1 123 ? -3.279 26.511 -6.704 1.00 52.46 123 TYR A N 1
ATOM 603 C CA . TYR A 1 123 ? -2.284 26.980 -7.648 1.00 49.41 123 TYR A CA 1
ATOM 604 C C . TYR A 1 123 ? -2.066 28.475 -7.452 1.00 50.06 123 TYR A C 1
ATOM 605 O O . TYR A 1 123 ? -3.018 29.242 -7.288 1.00 57.99 123 TYR A O 1
ATOM 614 N N . ASN A 1 124 ? -0.806 28.891 -7.493 1.00 53.23 124 ASN A N 1
ATOM 615 C CA . ASN A 1 124 ? -0.412 30.278 -7.215 1.00 54.20 124 ASN A CA 1
ATOM 616 C C . ASN A 1 124 ? -0.582 31.153 -8.459 1.00 56.65 124 ASN A C 1
ATOM 617 O O . ASN A 1 124 ? 0.248 31.102 -9.372 1.00 71.25 124 ASN A O 1
ATOM 622 N N . HIS A 1 125 ? -1.616 31.999 -8.475 1.00 54.69 125 HIS A N 1
ATOM 623 C CA . HIS A 1 125 ? -1.897 32.909 -9.585 1.00 52.18 125 HIS A CA 1
ATOM 624 C C . HIS A 1 125 ? -1.426 34.338 -9.338 1.00 58.65 125 HIS A C 1
ATOM 625 O O . HIS A 1 125 ? -1.813 35.236 -10.091 1.00 67.25 125 HIS A O 1
ATOM 632 N N . THR A 1 126 ? -0.659 34.592 -8.283 1.00 58.57 126 THR A N 1
ATOM 633 C CA . THR A 1 126 ? -0.376 35.973 -7.904 1.00 65.45 126 THR A CA 1
ATOM 634 C C . THR A 1 126 ? 0.751 36.607 -8.700 1.00 67.88 126 THR A C 1
ATOM 635 O O . THR A 1 126 ? 0.957 37.823 -8.585 1.00 77.88 126 THR A O 1
ATOM 639 N N . GLY A 1 127 ? 1.517 35.817 -9.449 1.00 60.77 127 GLY A N 1
ATOM 640 C CA . GLY A 1 127 ? 2.704 36.318 -10.114 1.00 69.24 127 GLY A CA 1
ATOM 641 C C . GLY A 1 127 ? 3.964 36.320 -9.271 1.00 74.43 127 GLY A C 1
ATOM 642 O O . GLY A 1 127 ? 5.024 36.722 -9.771 1.00 77.55 127 GLY A O 1
ATOM 643 N N . THR A 1 128 ? 3.886 35.884 -8.014 1.00 70.67 128 THR A N 1
ATOM 644 C CA . THR A 1 128 ? 5.033 35.854 -7.109 1.00 71.64 128 THR A CA 1
ATOM 645 C C . THR A 1 128 ? 5.129 34.461 -6.499 1.00 71.30 128 THR A C 1
ATOM 646 O O . THR A 1 128 ? 4.306 34.082 -5.657 1.00 66.87 128 THR A O 1
ATOM 650 N N . GLN A 1 129 ? 6.117 33.690 -6.939 1.00 66.54 129 GLN A N 1
ATOM 651 C CA . GLN A 1 129 ? 6.414 32.429 -6.286 1.00 60.43 129 GLN A CA 1
ATOM 652 C C . GLN A 1 129 ? 6.923 32.700 -4.872 1.00 63.39 129 GLN A C 1
ATOM 653 O O . GLN A 1 129 ? 7.785 33.560 -4.659 1.00 66.73 129 GLN A O 1
ATOM 659 N N . PHE A 1 130 ? 6.386 31.961 -3.905 1.00 64.23 130 PHE A N 1
ATOM 660 C CA . PHE A 1 130 ? 6.620 32.239 -2.496 1.00 67.57 130 PHE A CA 1
ATOM 661 C C . PHE A 1 130 ? 7.772 31.454 -1.883 1.00 64.69 130 PHE A C 1
ATOM 662 O O . PHE A 1 130 ? 8.310 31.889 -0.862 1.00 66.44 130 PHE A O 1
ATOM 670 N N . PHE A 1 131 ? 8.168 30.328 -2.473 1.00 67.65 131 PHE A N 1
ATOM 671 C CA . PHE A 1 131 ? 9.304 29.541 -2.014 1.00 65.34 131 PHE A CA 1
ATOM 672 C C . PHE A 1 131 ? 10.350 29.460 -3.120 1.00 64.61 131 PHE A C 1
ATOM 673 O O . PHE A 1 131 ? 10.037 29.086 -4.255 1.00 63.52 131 PHE A O 1
ATOM 681 N N . GLU A 1 132 ? 11.588 29.790 -2.792 1.00 69.26 132 GLU A N 1
ATOM 682 C CA . GLU A 1 132 ? 12.652 29.701 -3.779 1.00 69.40 132 GLU A CA 1
ATOM 683 C C . GLU A 1 132 ? 13.092 28.250 -3.921 1.00 67.57 132 GLU A C 1
ATOM 684 O O . GLU A 1 132 ? 13.568 27.637 -2.963 1.00 76.12 132 GLU A O 1
ATOM 690 N N . ILE A 1 133 ? 12.931 27.705 -5.109 1.00 65.62 133 ILE A N 1
ATOM 691 C CA . ILE A 1 133 ? 13.392 26.368 -5.435 1.00 67.51 133 ILE A CA 1
ATOM 692 C C . ILE A 1 133 ? 14.616 26.519 -6.335 1.00 74.64 133 ILE A C 1
ATOM 693 O O . ILE A 1 133 ? 14.489 26.886 -7.510 1.00 82.05 133 ILE A O 1
ATOM 698 N N . ARG A 1 134 ? 15.803 26.256 -5.806 1.00 63.77 134 ARG A N 1
ATOM 699 C CA . ARG A 1 134 ? 16.994 26.169 -6.648 1.00 70.69 134 ARG A CA 1
ATOM 700 C C . ARG A 1 134 ? 17.132 24.718 -7.097 1.00 70.78 134 ARG A C 1
ATOM 701 O O . ARG A 1 134 ? 17.567 23.865 -6.325 1.00 71.65 134 ARG A O 1
ATOM 709 N N . LYS A 1 135 ? 16.773 24.445 -8.360 1.00 72.82 135 LYS A N 1
ATOM 710 C CA . LYS A 1 135 ? 16.601 23.072 -8.846 1.00 74.06 135 LYS A CA 1
ATOM 711 C C . LYS A 1 135 ? 17.848 22.225 -8.652 1.00 75.49 135 LYS A C 1
ATOM 712 O O . LYS A 1 135 ? 17.747 21.007 -8.430 1.00 76.66 135 LYS A O 1
ATOM 718 N N . MET A 1 136 ? 19.021 22.846 -8.755 1.00 62.10 136 MET A N 1
ATOM 719 C CA . MET A 1 136 ? 20.302 22.161 -8.674 1.00 69.65 136 MET A CA 1
ATOM 720 C C . MET A 1 136 ? 20.769 21.909 -7.239 1.00 71.77 136 MET A C 1
ATOM 721 O O . MET A 1 136 ? 21.811 21.273 -7.051 1.00 69.85 136 MET A O 1
ATOM 726 N N . ARG A 1 137 ? 20.033 22.380 -6.226 1.00 71.37 137 ARG A N 1
ATOM 727 C CA . ARG A 1 137 ? 20.431 22.161 -4.840 1.00 79.52 137 ARG A CA 1
ATOM 728 C C . ARG A 1 137 ? 20.421 20.672 -4.520 1.00 71.06 137 ARG A C 1
ATOM 729 O O . ARG A 1 137 ? 19.734 19.893 -5.180 1.00 70.34 137 ARG A O 1
ATOM 737 N N . PRO A 1 138 ? 21.195 20.259 -3.520 1.00 70.70 138 PRO A N 1
ATOM 738 C CA . PRO A 1 138 ? 21.054 18.904 -2.981 1.00 65.01 138 PRO A CA 1
ATOM 739 C C . PRO A 1 138 ? 19.633 18.655 -2.510 1.00 64.56 138 PRO A C 1
ATOM 740 O O . PRO A 1 138 ? 18.944 19.564 -2.043 1.00 73.75 138 PRO A O 1
ATOM 744 N N . LEU A 1 139 ? 19.201 17.398 -2.621 1.00 58.42 139 LEU A N 1
ATOM 745 C CA . LEU A 1 139 ? 17.859 17.031 -2.170 1.00 64.72 139 LEU A CA 1
ATOM 746 C C . LEU A 1 139 ? 17.597 17.480 -0.739 1.00 78.04 139 LEU A C 1
ATOM 747 O O . LEU A 1 139 ? 16.489 17.926 -0.417 1.00 92.17 139 LEU A O 1
ATOM 752 N N . SER A 1 140 ? 18.600 17.364 0.138 1.00 72.41 140 SER A N 1
ATOM 753 C CA . SER A 1 140 ? 18.365 17.655 1.547 1.00 71.74 140 SER A CA 1
ATOM 754 C C . SER A 1 140 ? 17.853 19.078 1.733 1.00 72.41 140 SER A C 1
ATOM 755 O O . SER A 1 140 ? 16.896 19.311 2.481 1.00 75.90 140 SER A O 1
ATOM 758 N N . GLY A 1 141 ? 18.456 20.041 1.036 1.00 69.18 141 GLY A N 1
ATOM 759 C CA . GLY A 1 141 ? 17.943 21.399 1.092 1.00 68.27 141 GLY A CA 1
ATOM 760 C C . GLY A 1 141 ? 16.557 21.523 0.479 1.00 69.49 141 GLY A C 1
ATOM 761 O O . GLY A 1 141 ? 15.693 22.220 1.013 1.00 72.48 141 GLY A O 1
ATOM 762 N N . LEU A 1 142 ? 16.328 20.860 -0.658 1.00 57.43 142 LEU A N 1
ATOM 763 C CA . LEU A 1 142 ? 15.006 20.919 -1.271 1.00 59.94 142 LEU A CA 1
ATOM 764 C C . LEU A 1 142 ? 13.946 20.342 -0.343 1.00 61.79 142 LEU A C 1
ATOM 765 O O . LEU A 1 142 ? 12.822 20.857 -0.287 1.00 56.52 142 LEU A O 1
ATOM 770 N N . MET A 1 143 ? 14.301 19.311 0.429 1.00 61.45 143 MET A N 1
ATOM 771 C CA . MET A 1 143 ? 13.356 18.746 1.385 1.00 60.14 143 MET A CA 1
ATOM 772 C C . MET A 1 143 ? 13.070 19.715 2.526 1.00 62.02 143 MET A C 1
ATOM 773 O O . MET A 1 143 ? 11.919 19.830 2.967 1.00 60.09 143 MET A O 1
ATOM 778 N N . GLU A 1 144 ? 14.089 20.440 3.002 1.00 65.19 144 GLU A N 1
ATOM 779 C CA . GLU A 1 144 ? 13.841 21.507 3.976 1.00 67.21 144 GLU A CA 1
ATOM 780 C C . GLU A 1 144 ? 12.817 22.512 3.446 1.00 66.24 144 GLU A C 1
ATOM 781 O O . GLU A 1 144 ? 11.895 22.918 4.168 1.00 67.03 144 GLU A O 1
ATOM 787 N N . THR A 1 145 ? 12.965 22.932 2.180 1.00 63.71 145 THR A N 1
ATOM 788 C CA . THR A 1 145 ? 12.016 23.879 1.610 1.00 52.18 145 THR A CA 1
ATOM 789 C C . THR A 1 145 ? 10.625 23.274 1.585 1.00 56.26 145 THR A C 1
ATOM 790 O O . THR A 1 145 ? 9.631 23.960 1.863 1.00 58.89 145 THR A O 1
ATOM 794 N N . ALA A 1 146 ? 10.542 21.971 1.306 1.00 57.05 146 ALA A N 1
ATOM 795 C CA . ALA A 1 146 ? 9.250 21.294 1.293 1.00 60.69 146 ALA A CA 1
ATOM 796 C C . ALA A 1 146 ? 8.594 21.278 2.670 1.00 61.46 146 ALA A C 1
ATOM 797 O O . ALA A 1 146 ? 7.384 21.514 2.773 1.00 59.83 146 ALA A O 1
ATOM 799 N N . LYS A 1 147 ? 9.352 20.978 3.738 1.00 56.80 147 LYS A N 1
ATOM 800 C CA . LYS A 1 147 ? 8.784 21.135 5.077 1.00 60.81 147 LYS A CA 1
ATOM 801 C C . LYS A 1 147 ? 8.262 22.545 5.260 1.00 66.10 147 LYS A C 1
ATOM 802 O O . LYS A 1 147 ? 7.156 22.749 5.775 1.00 68.75 147 LYS A O 1
ATOM 808 N N . GLU A 1 148 ? 9.033 23.531 4.803 1.00 63.52 148 GLU A N 1
ATOM 809 C CA . GLU A 1 148 ? 8.633 24.920 4.960 1.00 66.31 148 GLU A CA 1
ATOM 810 C C . GLU A 1 148 ? 7.307 25.197 4.256 1.00 67.37 148 GLU A C 1
ATOM 811 O O . GLU A 1 148 ? 6.476 25.962 4.759 1.00 71.31 148 GLU A O 1
ATOM 817 N N . MET A 1 149 ? 7.077 24.558 3.111 1.00 61.62 149 MET A N 1
ATOM 818 C CA . MET A 1 149 ? 5.799 24.715 2.427 1.00 61.15 149 MET A CA 1
ATOM 819 C C . MET A 1 149 ? 4.652 24.145 3.248 1.00 61.89 149 MET A C 1
ATOM 820 O O . MET A 1 149 ? 3.547 24.695 3.226 1.00 63.15 149 MET A O 1
ATOM 825 N N . THR A 1 150 ? 4.866 23.017 3.937 1.00 56.58 150 THR A N 1
ATOM 826 C CA . THR A 1 150 ? 3.787 22.503 4.775 1.00 61.22 150 THR A CA 1
ATOM 827 C C . THR A 1 150 ? 3.562 23.366 6.015 1.00 68.35 150 THR A C 1
ATOM 828 O O . THR A 1 150 ? 2.478 23.306 6.587 1.00 70.03 150 THR A O 1
ATOM 832 N N . ARG A 1 151 ? 4.547 24.173 6.433 1.00 70.52 151 ARG A N 1
ATOM 833 C CA . ARG A 1 151 ? 4.356 25.049 7.591 1.00 70.12 151 ARG A CA 1
ATOM 834 C C . ARG A 1 151 ? 3.667 26.359 7.214 1.00 70.98 151 ARG A C 1
ATOM 835 O O . ARG A 1 151 ? 2.740 26.789 7.905 1.00 69.09 151 ARG A O 1
ATOM 843 N N . GLU A 1 152 ? 4.091 27.003 6.126 1.00 66.69 152 GLU A N 1
ATOM 844 C CA . GLU A 1 152 ? 3.505 28.290 5.770 1.00 59.60 152 GLU A CA 1
ATOM 845 C C . GLU A 1 152 ? 2.163 28.141 5.058 1.00 67.68 152 GLU A C 1
ATOM 846 O O . GLU A 1 152 ? 1.315 29.034 5.163 1.00 74.88 152 GLU A O 1
ATOM 852 N N . SER A 1 153 ? 1.948 27.039 4.334 1.00 70.18 153 SER A N 1
ATOM 853 C CA . SER A 1 153 ? 0.627 26.675 3.803 1.00 60.69 153 SER A CA 1
ATOM 854 C C . SER A 1 153 ? 0.071 27.782 2.894 1.00 59.35 153 SER A C 1
ATOM 855 O O . SER A 1 153 ? -1.003 28.355 3.126 1.00 56.34 153 SER A O 1
ATOM 858 N N . LEU A 1 154 ? 0.856 28.096 1.871 1.00 56.33 154 LEU A N 1
ATOM 859 C CA . LEU A 1 154 ? 0.573 29.106 0.872 1.00 50.57 154 LEU A CA 1
ATOM 860 C C . LEU A 1 154 ? 0.365 28.458 -0.494 1.00 55.31 154 LEU A C 1
ATOM 861 O O . LEU A 1 154 ? 0.648 27.272 -0.687 1.00 56.90 154 LEU A O 1
ATOM 866 N N . PRO A 1 155 ? -0.141 29.208 -1.467 1.00 57.44 155 PRO A N 1
ATOM 867 C CA . PRO A 1 155 ? -0.268 28.667 -2.826 1.00 56.33 155 PRO A CA 1
ATOM 868 C C . PRO A 1 155 ? 1.085 28.311 -3.423 1.00 57.72 155 PRO A C 1
ATOM 869 O O . PRO A 1 155 ? 2.111 28.898 -3.081 1.00 65.64 155 PRO A O 1
ATOM 873 N N . ILE A 1 156 ? 1.078 27.345 -4.343 1.00 51.03 156 ILE A N 1
ATOM 874 C CA . ILE A 1 156 ? 2.309 26.839 -4.936 1.00 57.09 156 ILE A CA 1
ATOM 875 C C . ILE A 1 156 ? 2.161 26.735 -6.452 1.00 60.45 156 ILE A C 1
ATOM 876 O O . ILE A 1 156 ? 1.053 26.614 -6.981 1.00 60.76 156 ILE A O 1
ATOM 881 N N . LYS A 1 157 ? 3.307 26.752 -7.152 1.00 55.25 157 LYS A N 1
ATOM 882 C CA . LYS A 1 157 ? 3.345 26.538 -8.601 1.00 56.55 157 LYS A CA 1
ATOM 883 C C . LYS A 1 157 ? 3.879 25.134 -8.899 1.00 55.52 157 LYS A C 1
ATOM 884 O O . LYS A 1 157 ? 4.115 24.334 -7.987 1.00 61.68 157 LYS A O 1
ATOM 890 N N . ALA A 1 158 ? 4.083 24.830 -10.188 1.00 56.79 158 ALA A N 1
ATOM 891 C CA . ALA A 1 158 ? 4.376 23.460 -10.619 1.00 53.41 158 ALA A CA 1
ATOM 892 C C . ALA A 1 158 ? 5.683 22.944 -10.031 1.00 48.48 158 ALA A C 1
ATOM 893 O O . ALA A 1 158 ? 5.764 21.799 -9.573 1.00 50.66 158 ALA A O 1
ATOM 895 N N . LEU A 1 159 ? 6.729 23.762 -10.079 1.00 48.03 159 LEU A N 1
ATOM 896 C CA . LEU A 1 159 ? 8.017 23.305 -9.587 1.00 51.75 159 LEU A CA 1
ATOM 897 C C . LEU A 1 159 ? 7.957 22.995 -8.092 1.00 58.20 159 LEU A C 1
ATOM 898 O O . LEU A 1 159 ? 8.497 21.978 -7.641 1.00 61.00 159 LEU A O 1
ATOM 903 N N . GLU A 1 160 ? 7.263 23.831 -7.312 1.00 61.39 160 GLU A N 1
ATOM 904 C CA . GLU A 1 160 ? 7.164 23.575 -5.876 1.00 59.24 160 GLU A CA 1
ATOM 905 C C . GLU A 1 160 ? 6.340 22.327 -5.590 1.00 60.86 160 GLU A C 1
ATOM 906 O O . GLU A 1 160 ? 6.686 21.549 -4.693 1.00 58.47 160 GLU A O 1
ATOM 912 N N . ALA A 1 161 ? 5.262 22.109 -6.357 1.00 55.92 161 ALA A N 1
ATOM 913 C CA . ALA A 1 161 ? 4.478 20.887 -6.197 1.00 55.52 161 ALA A CA 1
ATOM 914 C C . ALA A 1 161 ? 5.341 19.657 -6.408 1.00 52.19 161 ALA A C 1
ATOM 915 O O . ALA A 1 161 ? 5.217 18.667 -5.677 1.00 57.14 161 ALA A O 1
ATOM 917 N N . VAL A 1 162 ? 6.242 19.710 -7.383 1.00 46.97 162 VAL A N 1
ATOM 918 C CA . VAL A 1 162 ? 7.140 18.587 -7.620 1.00 50.66 162 VAL A CA 1
ATOM 919 C C . VAL A 1 162 ? 7.990 18.311 -6.382 1.00 50.81 162 VAL A C 1
ATOM 920 O O . VAL A 1 162 ? 8.178 17.159 -5.973 1.00 57.03 162 VAL A O 1
ATOM 924 N N . ILE A 1 163 ? 8.541 19.364 -5.785 1.00 53.13 163 ILE A N 1
ATOM 925 C CA . ILE A 1 163 ? 9.393 19.180 -4.613 1.00 56.91 163 ILE A CA 1
ATOM 926 C C . ILE A 1 163 ? 8.568 18.626 -3.458 1.00 56.54 163 ILE A C 1
ATOM 927 O O . ILE A 1 163 ? 8.985 17.700 -2.754 1.00 54.02 163 ILE A O 1
ATOM 932 N N . LEU A 1 164 ? 7.353 19.139 -3.302 1.00 51.56 164 LEU A N 1
ATOM 933 C CA . LEU A 1 164 ? 6.464 18.698 -2.244 1.00 51.68 164 LEU A CA 1
ATOM 934 C C . LEU A 1 164 ? 5.971 17.272 -2.467 1.00 55.77 164 LEU A C 1
ATOM 935 O O . LEU A 1 164 ? 5.759 16.538 -1.497 1.00 61.08 164 LEU A O 1
ATOM 940 N N . GLY A 1 165 ? 5.757 16.868 -3.723 1.00 54.41 165 GLY A N 1
ATOM 941 C CA . GLY A 1 165 ? 5.390 15.490 -3.997 1.00 41.33 165 GLY A CA 1
ATOM 942 C C . GLY A 1 165 ? 6.512 14.513 -3.697 1.00 55.29 165 GLY A C 1
ATOM 943 O O . GLY A 1 165 ? 6.262 13.363 -3.307 1.00 54.46 165 GLY A O 1
ATOM 944 N N . ILE A 1 166 ? 7.761 14.946 -3.851 1.00 51.03 166 ILE A N 1
ATOM 945 C CA . ILE A 1 166 ? 8.871 14.078 -3.482 1.00 49.27 166 ILE A CA 1
ATOM 946 C C . ILE A 1 166 ? 8.919 13.906 -1.974 1.00 57.68 166 ILE A C 1
ATOM 947 O O . ILE A 1 166 ? 8.991 12.784 -1.455 1.00 60.41 166 ILE A O 1
ATOM 952 N N . TYR A 1 167 ? 8.885 15.031 -1.256 1.00 58.35 167 TYR A N 1
ATOM 953 C CA . TYR A 1 167 ? 8.840 15.036 0.197 1.00 51.21 167 TYR A CA 1
ATOM 954 C C . TYR A 1 167 ? 7.739 14.126 0.723 1.00 56.73 167 TYR A C 1
ATOM 955 O O . TYR A 1 167 ? 7.971 13.292 1.599 1.00 60.26 167 TYR A O 1
ATOM 964 N N . LEU A 1 168 ? 6.536 14.241 0.172 1.00 55.10 168 LEU A N 1
ATOM 965 C CA . LEU A 1 168 ? 5.417 13.505 0.743 1.00 54.46 168 LEU A CA 1
ATOM 966 C C . LEU A 1 168 ? 5.371 12.025 0.359 1.00 52.13 168 LEU A C 1
ATOM 967 O O . LEU A 1 168 ? 4.547 11.296 0.916 1.00 60.63 168 LEU A O 1
ATOM 972 N N . THR A 1 169 ? 6.199 11.562 -0.578 1.00 53.35 169 THR A N 1
ATOM 973 C CA . THR A 1 169 ? 6.259 10.149 -0.938 1.00 51.19 169 THR A CA 1
ATOM 974 C C . THR A 1 169 ? 7.596 9.526 -0.587 1.00 56.33 169 THR A C 1
ATOM 975 O O . THR A 1 169 ? 7.806 8.357 -0.906 1.00 61.92 169 THR A O 1
ATOM 979 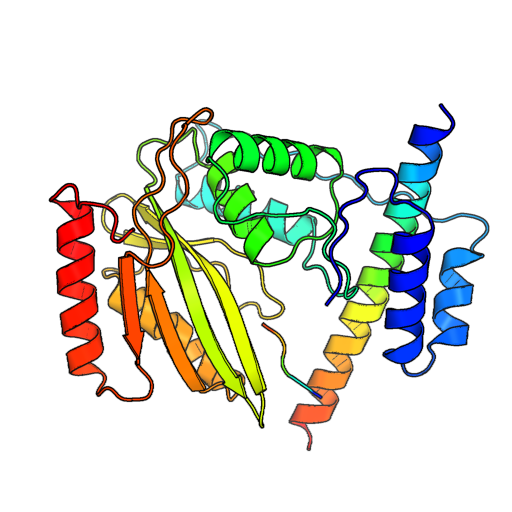N N . ASN A 1 170 ? 8.502 10.269 0.063 1.00 55.72 170 ASN A N 1
ATOM 980 C CA . ASN A 1 170 ? 9.775 9.681 0.470 1.00 55.08 170 ASN A CA 1
ATOM 981 C C . ASN A 1 170 ? 9.587 8.459 1.351 1.00 57.79 170 ASN A C 1
ATOM 982 O O . ASN A 1 170 ? 10.475 7.606 1.390 1.00 65.60 170 ASN A O 1
ATOM 987 N N . GLY A 1 171 ? 8.447 8.346 2.047 1.00 60.63 171 GLY A N 1
ATOM 988 C CA . GLY A 1 171 ? 8.198 7.228 2.933 1.00 56.21 171 GLY A CA 1
ATOM 989 C C . GLY A 1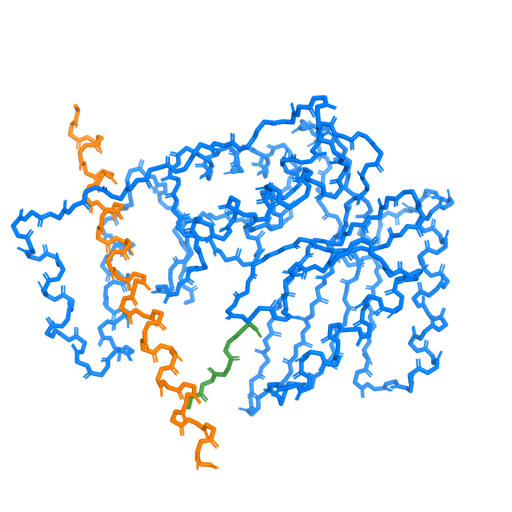 171 ? 7.692 5.942 2.307 1.00 64.87 171 GLY A C 1
ATOM 990 O O . GLY A 1 171 ? 7.564 4.938 3.014 1.00 65.37 171 GLY A O 1
ATOM 991 N N . GLN A 1 172 ? 7.380 5.934 1.008 1.00 64.18 172 GLN A N 1
ATOM 992 C CA . GLN A 1 172 ? 6.823 4.760 0.345 1.00 60.08 172 GLN A CA 1
ATOM 993 C C . GLN A 1 172 ? 7.846 4.271 -0.652 1.00 65.08 172 GLN A C 1
ATOM 994 O O . GLN A 1 172 ? 7.873 4.736 -1.799 1.00 65.45 172 GLN A O 1
ATOM 1000 N N . PRO A 1 173 ? 8.691 3.318 -0.275 1.00 61.27 173 PRO A N 1
ATOM 1001 C CA . PRO A 1 173 ? 9.817 2.943 -1.143 1.00 58.48 173 PRO A CA 1
ATOM 1002 C C . PRO A 1 173 ? 9.390 2.296 -2.447 1.00 64.00 173 PRO A C 1
ATOM 1003 O O . PRO A 1 173 ? 10.214 2.219 -3.373 1.00 68.96 173 PRO A O 1
ATOM 1007 N N . SER A 1 174 ? 8.140 1.850 -2.564 1.00 59.07 174 SER A N 1
ATOM 1008 C CA . SER A 1 174 ? 7.648 1.230 -3.791 1.00 59.93 174 SER A CA 1
ATOM 1009 C C . SER A 1 174 ? 7.081 2.236 -4.788 1.00 60.89 174 SER A C 1
ATOM 1010 O O . SER A 1 174 ? 6.669 1.837 -5.876 1.00 63.51 174 SER A O 1
ATOM 1013 N N . ILE A 1 175 ? 7.028 3.516 -4.435 1.00 65.32 175 ILE A N 1
ATOM 1014 C CA . ILE A 1 175 ? 6.684 4.584 -5.362 1.00 58.77 175 ILE A CA 1
ATOM 1015 C C . ILE A 1 175 ? 7.984 5.191 -5.867 1.00 62.34 175 ILE A C 1
ATOM 1016 O O . ILE A 1 175 ? 8.788 5.695 -5.072 1.00 63.70 175 ILE A O 1
ATOM 1021 N N . GLU A 1 176 ? 8.211 5.131 -7.175 1.00 55.78 176 GLU A N 1
ATOM 1022 C CA . GLU A 1 176 ? 9.351 5.806 -7.782 1.00 52.26 176 GLU A CA 1
ATOM 1023 C C . GLU A 1 176 ? 8.903 7.138 -8.372 1.00 52.00 176 GLU A C 1
ATOM 1024 O O . GLU A 1 176 ? 7.797 7.253 -8.907 1.00 57.06 176 GLU A O 1
ATOM 1030 N N . ARG A 1 177 ? 9.763 8.146 -8.269 1.00 50.87 177 ARG A N 1
ATOM 1031 C CA . ARG A 1 177 ? 9.397 9.506 -8.635 1.00 51.77 177 ARG A CA 1
ATOM 1032 C C . ARG A 1 177 ? 10.430 10.034 -9.608 1.00 51.91 177 ARG A C 1
ATOM 1033 O O . ARG A 1 177 ? 11.630 9.813 -9.425 1.00 53.80 177 ARG A O 1
ATOM 1041 N N . PHE A 1 178 ? 9.971 10.740 -10.627 1.00 51.21 178 PHE A N 1
ATOM 1042 C CA . PHE A 1 178 ? 10.914 11.309 -11.578 1.00 47.57 178 PHE A CA 1
ATOM 1043 C C . PHE A 1 178 ? 10.268 12.493 -12.276 1.00 52.12 178 PHE A C 1
ATOM 1044 O O . PHE A 1 178 ? 9.104 12.421 -12.676 1.00 50.35 178 PHE A O 1
ATOM 1052 N N . PRO A 1 179 ? 10.985 13.603 -12.416 1.00 53.42 179 PRO A N 1
ATOM 1053 C CA . PRO A 1 179 ? 10.396 14.778 -13.055 1.00 52.56 179 PRO A CA 1
ATOM 1054 C C . PRO A 1 179 ? 10.218 14.590 -14.557 1.00 51.65 179 PRO A C 1
ATOM 1055 O O . PRO A 1 179 ? 11.073 14.032 -15.248 1.00 53.27 179 PRO A O 1
ATOM 1059 N N . ILE A 1 180 ? 9.087 15.080 -15.046 1.00 52.39 180 ILE A N 1
ATOM 1060 C CA . ILE A 1 180 ? 8.785 15.194 -16.463 1.00 55.83 180 ILE A CA 1
ATOM 1061 C C . ILE A 1 180 ? 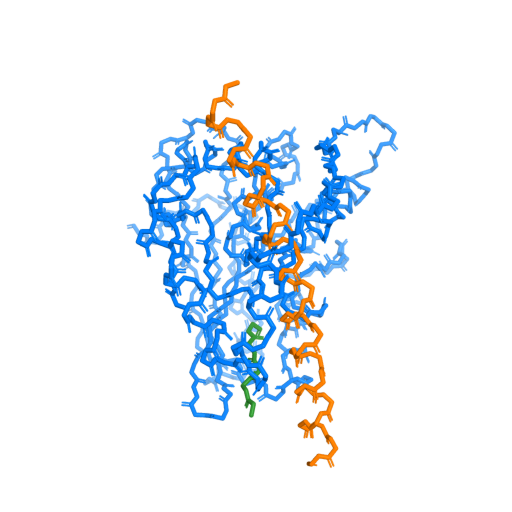8.545 16.664 -16.745 1.00 54.96 180 ILE A C 1
ATOM 1062 O O . ILE A 1 180 ? 7.658 17.281 -16.143 1.00 63.45 180 ILE A O 1
ATOM 1067 N N . SER A 1 181 ? 9.330 17.218 -17.652 1.00 50.53 181 SER A N 1
ATOM 1068 C CA . SER A 1 181 ? 9.302 18.633 -17.976 1.00 56.06 181 SER A CA 1
ATOM 1069 C C . SER A 1 181 ? 8.883 18.829 -19.428 1.00 53.08 181 SER A C 1
ATOM 1070 O O . SER A 1 181 ? 9.197 18.014 -20.295 1.00 57.39 181 SER A O 1
ATOM 1073 N N . PHE A 1 182 ? 8.194 19.938 -19.682 1.00 58.55 182 PHE A N 1
ATOM 1074 C CA . PHE A 1 182 ? 7.720 20.315 -21.007 1.00 54.91 182 PHE A CA 1
ATOM 1075 C C . PHE A 1 182 ? 8.083 21.758 -21.302 1.00 57.66 182 PHE A C 1
ATOM 1076 O O . PHE A 1 182 ? 7.844 22.649 -20.478 1.00 68.27 182 PHE A O 1
ATOM 1084 N N . LYS A 1 183 ? 8.629 21.986 -22.488 1.00 60.30 183 LYS A N 1
ATOM 1085 C CA . LYS A 1 183 ? 8.698 23.313 -23.076 1.00 60.90 183 LYS A CA 1
ATOM 1086 C C . LYS A 1 183 ? 7.679 23.336 -24.207 1.00 63.32 183 LYS A C 1
ATOM 1087 O O . LYS A 1 183 ? 7.759 22.516 -25.125 1.00 62.97 183 LYS A O 1
ATOM 1093 N N . THR A 1 184 ? 6.694 24.226 -24.109 1.00 54.47 184 THR A N 1
ATOM 1094 C CA . THR A 1 184 ? 5.667 24.328 -25.128 1.00 58.62 184 THR A CA 1
ATOM 1095 C C . THR A 1 184 ? 5.691 25.711 -25.756 1.00 62.96 184 THR A C 1
ATOM 1096 O O . THR A 1 184 ? 6.267 26.660 -25.216 1.00 64.64 184 THR A O 1
ATOM 1100 N N . TYR A 1 185 ? 5.060 25.797 -26.921 1.00 65.66 185 TYR A N 1
ATOM 1101 C CA . TYR A 1 185 ? 4.905 27.035 -27.665 1.00 57.82 185 TYR A CA 1
ATOM 1102 C C . TYR A 1 185 ? 3.426 27.376 -27.725 1.00 63.54 185 TYR A C 1
ATOM 1103 O O . TYR A 1 185 ? 2.588 26.496 -27.936 1.00 65.67 185 TYR A O 1
ATOM 1112 N N . PHE A 1 186 ? 3.103 28.647 -27.498 1.00 72.43 186 PHE A N 1
ATOM 1113 C CA . PHE A 1 186 ? 1.743 29.134 -27.691 1.00 67.32 186 PHE A CA 1
ATOM 1114 C C . PHE A 1 186 ? 1.809 30.604 -28.063 1.00 75.34 186 PHE A C 1
ATOM 1115 O O . PHE A 1 186 ? 2.337 31.411 -27.293 1.00 82.96 186 PHE A O 1
ATOM 1123 N N . SER A 1 187 ? 1.288 30.923 -29.247 1.00 74.12 187 SER A N 1
ATOM 1124 C CA . SER A 1 187 ? 1.126 32.277 -29.772 1.00 84.95 187 SER A CA 1
ATOM 1125 C C . SER A 1 187 ? 2.295 33.185 -29.390 1.00 84.82 187 SER A C 1
ATOM 1126 O O . SER A 1 187 ? 2.155 34.164 -28.658 1.00 80.70 187 SER A O 1
ATOM 1129 N N . GLY A 1 188 ? 3.470 32.828 -29.899 1.00 84.48 188 GLY A N 1
ATOM 1130 C CA . GLY A 1 188 ? 4.622 33.694 -29.822 1.00 83.77 188 GLY A CA 1
ATOM 1131 C C . GLY A 1 188 ? 5.470 33.583 -28.575 1.00 84.51 188 GLY A C 1
ATOM 1132 O O . GLY A 1 188 ? 6.472 34.298 -28.473 1.00 86.98 188 GLY A O 1
ATOM 1133 N N . ASN A 1 189 ? 5.121 32.718 -27.626 1.00 82.15 189 ASN A N 1
ATOM 1134 C CA . ASN A 1 189 ? 5.933 32.554 -26.430 1.00 79.82 189 ASN A CA 1
ATOM 1135 C C . ASN A 1 189 ? 6.155 31.080 -26.124 1.00 76.76 189 ASN A C 1
ATOM 1136 O O . ASN A 1 189 ? 5.357 30.212 -26.499 1.00 71.77 189 ASN A O 1
ATOM 1141 N N . TYR A 1 190 ? 7.270 30.819 -25.447 1.00 70.43 190 TYR A N 1
ATOM 1142 C CA . TYR A 1 190 ? 7.592 29.516 -24.905 1.00 64.28 190 TYR A CA 1
ATOM 1143 C C . TYR A 1 190 ? 7.138 29.435 -23.450 1.00 69.44 190 TYR A C 1
ATOM 1144 O O . TYR A 1 190 ? 7.146 30.423 -22.713 1.00 71.35 190 TYR A O 1
ATOM 1153 N N . PHE A 1 191 ? 6.723 28.246 -23.047 1.00 67.09 191 PHE A N 1
ATOM 1154 C CA . PHE A 1 191 ? 6.257 27.995 -21.694 1.00 57.58 191 PHE A CA 1
ATOM 1155 C C . PHE A 1 191 ? 6.966 26.764 -21.169 1.00 59.52 191 PHE A C 1
ATOM 1156 O O . PHE A 1 191 ? 7.202 25.809 -21.913 1.00 70.34 191 PHE A O 1
ATOM 1164 N N . HIS A 1 192 ? 7.308 26.789 -19.891 1.00 58.35 192 HIS A N 1
ATOM 1165 C CA . HIS A 1 192 ? 7.955 25.662 -19.248 1.00 52.74 192 HIS A CA 1
ATOM 1166 C C . HIS A 1 192 ? 7.042 25.158 -18.152 1.00 53.55 192 HIS A C 1
ATOM 1167 O O . HIS A 1 192 ? 6.421 25.942 -17.435 1.00 52.11 192 HIS A O 1
ATOM 1174 N N . HIS A 1 193 ? 6.924 23.845 -18.065 1.00 51.78 193 HIS A N 1
ATOM 1175 C CA . HIS A 1 193 ? 6.039 23.242 -17.094 1.00 46.75 193 HIS A CA 1
ATOM 1176 C C . HIS A 1 193 ? 6.691 21.954 -16.640 1.00 50.50 193 HIS A C 1
ATOM 1177 O O . HIS A 1 193 ? 7.494 21.367 -17.368 1.00 57.79 193 HIS A O 1
ATOM 1184 N N . VAL A 1 194 ? 6.335 21.510 -15.446 1.00 44.92 194 VAL A N 1
ATOM 1185 C CA . VAL A 1 194 ? 6.955 20.310 -14.902 1.00 55.63 194 VAL A CA 1
ATOM 1186 C C . VAL A 1 194 ? 5.948 19.622 -14.000 1.00 55.46 194 VAL A C 1
ATOM 1187 O O . VAL A 1 194 ? 5.132 20.272 -13.343 1.00 62.22 194 VAL A O 1
ATOM 1191 N N . VAL A 1 195 ? 5.986 18.299 -14.003 1.00 48.59 195 VAL A N 1
ATOM 1192 C CA . VAL A 1 195 ? 5.141 17.490 -13.145 1.00 42.78 195 VAL A CA 1
ATOM 1193 C C . VAL A 1 195 ? 6.010 16.382 -12.585 1.00 46.19 195 VAL A C 1
ATOM 1194 O O . VAL A 1 195 ? 7.164 16.208 -12.981 1.00 50.76 195 VAL A O 1
ATOM 1198 N N . LEU A 1 196 ? 5.454 15.638 -11.636 1.00 53.86 196 LEU A N 1
ATOM 1199 C CA . LEU A 1 196 ? 6.171 14.536 -11.006 1.00 49.16 196 LEU A CA 1
ATOM 1200 C C . LEU A 1 196 ? 5.649 13.209 -11.545 1.00 51.69 196 LEU A C 1
ATOM 1201 O O . LEU A 1 196 ? 4.549 12.771 -11.194 1.00 53.97 196 LEU A O 1
ATOM 1206 N N . GLY A 1 197 ? 6.449 12.567 -12.388 1.00 53.95 197 GLY A N 1
ATOM 1207 C CA . GLY A 1 197 ? 6.097 11.248 -12.866 1.00 49.18 197 GLY A CA 1
ATOM 1208 C C . GLY A 1 197 ? 6.204 10.221 -11.759 1.00 53.06 197 GLY A C 1
ATOM 1209 O O . GLY A 1 197 ? 7.058 10.303 -10.871 1.00 57.92 197 GLY A O 1
ATOM 1210 N N . ILE A 1 198 ? 5.313 9.245 -11.812 1.00 47.21 198 ILE A N 1
ATOM 1211 C CA . ILE A 1 198 ? 5.215 8.225 -10.787 1.00 49.15 198 ILE A CA 1
ATOM 1212 C C . ILE A 1 198 ? 5.225 6.874 -11.462 1.00 56.61 198 ILE A C 1
ATOM 1213 O O . ILE A 1 198 ? 4.517 6.661 -12.449 1.00 65.23 198 ILE A O 1
ATOM 1218 N N . TYR A 1 199 ? 5.999 5.952 -10.918 1.00 57.95 199 TYR A N 1
ATOM 1219 C CA . TYR A 1 199 ? 5.989 4.581 -11.392 1.00 50.95 199 TYR A CA 1
ATOM 1220 C C . TYR A 1 199 ? 5.734 3.686 -10.197 1.00 57.12 199 TYR A C 1
ATOM 1221 O O . TYR A 1 199 ? 6.410 3.812 -9.172 1.00 61.92 199 TYR A O 1
ATOM 1230 N N . CYS A 1 200 ? 4.763 2.792 -10.310 1.00 51.95 200 CYS A N 1
ATOM 1231 C CA . CYS A 1 200 ? 4.486 1.939 -9.166 1.00 50.66 200 CYS A CA 1
ATOM 1232 C C . CYS A 1 200 ? 3.797 0.662 -9.620 1.00 54.10 200 CYS A C 1
ATOM 1233 O O . CYS A 1 200 ? 2.742 0.714 -10.263 1.00 53.71 200 CYS A O 1
ATOM 1236 N N . ASN A 1 201 ? 4.385 -0.481 -9.269 1.00 53.17 201 ASN A N 1
ATOM 1237 C CA . ASN A 1 201 ? 3.767 -1.784 -9.502 1.00 52.02 201 ASN A CA 1
ATOM 1238 C C . ASN A 1 201 ? 3.407 -1.956 -10.972 1.00 52.18 201 ASN A C 1
ATOM 1239 O O . ASN A 1 201 ? 2.380 -2.534 -11.308 1.00 65.48 201 ASN A O 1
ATOM 1244 N N . GLY A 1 202 ? 4.240 -1.414 -11.854 1.00 52.85 202 GLY A N 1
ATOM 1245 C CA . GLY A 1 202 ? 4.080 -1.604 -13.283 1.00 55.58 202 GLY A CA 1
ATOM 1246 C C . GLY A 1 202 ? 3.333 -0.511 -14.028 1.00 58.36 202 GLY A C 1
ATOM 1247 O O . GLY A 1 202 ? 3.276 -0.566 -15.259 1.00 59.65 202 GLY A O 1
ATOM 1248 N N . TYR A 1 203 ? 2.785 0.484 -13.332 1.00 58.31 203 TYR A N 1
ATOM 1249 C CA . TYR A 1 203 ? 1.975 1.537 -13.928 1.00 51.79 203 TYR A CA 1
ATOM 1250 C C . TYR A 1 203 ? 2.621 2.898 -13.749 1.00 51.06 203 TYR A C 1
ATOM 1251 O O . TYR A 1 203 ? 3.427 3.115 -12.839 1.00 57.58 203 TYR A O 1
ATOM 1260 N N . TYR A 1 204 ? 2.226 3.825 -14.615 1.00 50.16 204 TYR A N 1
ATOM 1261 C CA . TYR A 1 204 ? 2.714 5.194 -14.584 1.00 48.88 204 TYR A CA 1
ATOM 1262 C C . TYR A 1 204 ? 1.565 6.136 -14.274 1.00 46.74 204 TYR A C 1
ATOM 1263 O O . TYR A 1 204 ? 0.411 5.869 -14.610 1.00 59.88 204 TYR A O 1
ATOM 1272 N N . GLY A 1 205 ? 1.896 7.232 -13.607 1.00 50.29 205 GLY A N 1
ATOM 1273 C CA . GLY A 1 205 ? 0.958 8.303 -13.348 1.00 42.68 205 GLY A CA 1
ATOM 1274 C C . 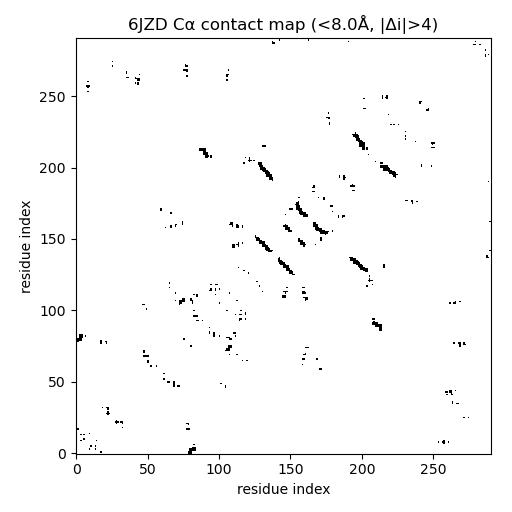GLY A 1 205 ? 1.741 9.559 -13.047 1.00 48.92 205 GLY A C 1
ATOM 1275 O O . GLY A 1 205 ? 2.957 9.609 -13.248 1.00 52.51 205 GLY A O 1
ATOM 1276 N N . SER A 1 206 ? 1.053 10.574 -12.525 1.00 49.90 206 SER A N 1
ATOM 1277 C CA . SER A 1 206 ? 1.786 11.769 -12.129 1.00 49.02 206 SER A CA 1
ATOM 1278 C C . SER A 1 206 ? 1.045 12.541 -11.053 1.00 51.40 206 SER A C 1
ATOM 1279 O O . SER A 1 206 ? -0.177 12.460 -10.940 1.00 59.22 206 SER A O 1
ATOM 1282 N N . LEU A 1 207 ? 1.814 13.301 -10.274 1.00 50.78 207 LEU A N 1
ATOM 1283 C CA . LEU A 1 207 ? 1.320 14.363 -9.412 1.00 51.03 207 LEU A CA 1
ATOM 1284 C C . LEU A 1 207 ? 1.794 15.700 -9.974 1.00 54.16 207 LEU A C 1
ATOM 1285 O O . LEU A 1 207 ? 2.846 15.765 -10.612 1.00 56.31 207 LEU A O 1
ATOM 1290 N N . GLY A 1 208 ? 1.044 16.770 -9.720 1.00 52.68 208 GLY A N 1
ATOM 1291 C CA . GLY A 1 208 ? 1.584 18.098 -9.944 1.00 52.00 208 GLY A CA 1
ATOM 1292 C C . GLY A 1 208 ? 0.537 19.182 -9.776 1.00 54.59 208 GLY A C 1
ATOM 1293 O O . GLY A 1 208 ? -0.601 18.924 -9.386 1.00 66.88 208 GLY A O 1
ATOM 1294 N N . MET A 1 209 ? 0.942 20.403 -10.106 1.00 54.57 209 MET A N 1
ATOM 1295 C CA . MET A 1 209 ? 0.039 21.543 -10.081 1.00 51.49 209 MET A CA 1
ATOM 1296 C C . MET A 1 209 ? 0.163 22.349 -11.364 1.00 53.81 209 MET A C 1
ATOM 1297 O O . MET A 1 209 ? 1.254 22.528 -11.910 1.00 51.36 209 MET A O 1
ATOM 1302 N N . SER A 1 210 ? -0.969 22.857 -11.820 1.00 49.23 210 SER A N 1
ATOM 1303 C CA . SER A 1 210 ? -1.043 23.614 -13.044 1.00 54.14 210 SER A CA 1
ATOM 1304 C C . SER A 1 210 ? -2.269 24.510 -12.965 1.00 59.18 210 SER A C 1
ATOM 1305 O O . SER A 1 210 ? -3.185 24.274 -12.173 1.00 59.81 210 SER A O 1
ATOM 1308 N N . ARG A 1 211 ? -2.293 25.527 -13.824 1.00 57.29 211 ARG A N 1
ATOM 1309 C CA . ARG A 1 211 ? -3.534 26.247 -14.062 1.00 59.40 211 ARG A CA 1
ATOM 1310 C C . ARG A 1 211 ? -4.595 25.346 -14.667 1.00 53.96 211 ARG A C 1
ATOM 1311 O O . ARG A 1 211 ? -5.781 25.644 -14.551 1.00 55.43 211 ARG A O 1
ATOM 1319 N N . ARG A 1 212 ? -4.201 24.258 -15.316 1.00 55.34 212 ARG A N 1
ATOM 1320 C CA . ARG A 1 212 ? -5.135 23.416 -16.046 1.00 55.26 212 ARG A CA 1
ATOM 1321 C C . ARG A 1 212 ? -5.205 22.037 -15.415 1.00 62.52 212 ARG A C 1
ATOM 1322 O O . ARG A 1 212 ? -4.174 21.408 -15.144 1.00 62.39 212 ARG A O 1
ATOM 1330 N N . ALA A 1 213 ? -6.438 21.564 -15.236 1.00 63.21 213 ALA A N 1
ATOM 1331 C CA . ALA A 1 213 ? -6.686 20.264 -14.621 1.00 55.39 213 ALA A CA 1
ATOM 1332 C C . ALA A 1 213 ? -6.024 19.123 -15.375 1.00 55.31 213 ALA A C 1
ATOM 1333 O O . ALA A 1 213 ? -5.636 18.116 -14.768 1.00 65.59 213 ALA A O 1
ATOM 1335 N N . GLU A 1 214 ? -5.897 19.247 -16.691 1.00 56.79 214 GLU A N 1
ATOM 1336 C CA . GLU A 1 214 ? -5.394 18.165 -17.526 1.00 54.95 214 GLU A CA 1
ATOM 1337 C C . GLU A 1 214 ? -3.885 18.169 -17.642 1.00 60.13 214 GLU A C 1
ATOM 1338 O O . GLU A 1 214 ? -3.344 17.330 -18.369 1.00 66.07 214 GLU A O 1
ATOM 1344 N N . LEU A 1 215 ? -3.197 19.075 -16.946 1.00 55.95 215 LEU A N 1
ATOM 1345 C CA . LEU A 1 215 ? -1.749 19.193 -17.040 1.00 52.01 215 LEU A CA 1
ATOM 1346 C C . LEU A 1 215 ? -1.088 19.005 -15.684 1.00 52.33 215 LEU A C 1
ATOM 1347 O O . LEU A 1 215 ? -0.089 19.651 -15.375 1.00 57.76 215 LEU A O 1
ATOM 1352 N N . MET A 1 216 ? -1.612 18.088 -14.873 1.00 57.44 216 MET A N 1
ATOM 1353 C CA . MET A 1 216 ? -1.036 17.836 -13.555 1.00 58.21 216 MET A CA 1
ATOM 1354 C C . MET A 1 216 ? -1.200 16.368 -13.148 1.00 60.98 216 MET A C 1
ATOM 1355 O O . MET A 1 216 ? -0.470 15.510 -13.649 1.00 60.30 216 MET A O 1
ATOM 1360 N N . ASP A 1 217 ? -2.143 16.050 -12.261 1.00 52.36 217 ASP A N 1
ATOM 1361 C CA . ASP A 1 217 ? -2.245 14.682 -11.778 1.00 49.25 217 ASP A CA 1
ATOM 1362 C C . ASP A 1 217 ? -2.818 13.758 -12.845 1.00 52.29 217 ASP A C 1
ATOM 1363 O O . ASP A 1 217 ? -3.722 14.132 -13.592 1.00 55.95 217 ASP A O 1
ATOM 1368 N N . LYS A 1 218 ? -2.288 12.535 -12.913 1.00 57.91 218 LYS A N 1
ATOM 1369 C CA . LYS A 1 218 ? -2.788 11.525 -13.844 1.00 57.22 218 LYS A CA 1
ATOM 1370 C C . LYS A 1 218 ? -2.857 10.220 -13.067 1.00 54.36 218 LYS A C 1
ATOM 1371 O O . LYS A 1 218 ? -1.882 9.845 -12.407 1.00 55.26 218 LYS A O 1
ATOM 1377 N N . PRO A 1 219 ? -3.961 9.497 -13.157 1.00 60.01 219 PRO A N 1
ATOM 1378 C CA . PRO A 1 219 ? -4.099 8.253 -12.395 1.00 58.70 219 PRO A CA 1
ATOM 1379 C C . PRO A 1 219 ? -3.009 7.258 -12.751 1.00 57.88 219 PRO A C 1
ATOM 1380 O O . PRO A 1 219 ? -2.380 7.332 -13.802 1.00 61.14 219 PRO A O 1
ATOM 1384 N N . LEU A 1 220 ? -2.794 6.307 -11.851 1.00 58.70 220 LEU A N 1
ATOM 1385 C CA . LEU A 1 220 ? -1.756 5.292 -12.016 1.00 58.80 220 LEU A CA 1
ATOM 1386 C C . LEU A 1 220 ? -2.309 4.158 -12.869 1.00 64.95 220 LEU A C 1
ATOM 1387 O O . LEU A 1 220 ? -2.492 3.029 -12.406 1.00 65.50 220 LEU A O 1
ATOM 1392 N N . THR A 1 221 ? -2.607 4.484 -14.132 1.00 62.96 221 THR A N 1
ATOM 1393 C CA . THR A 1 221 ? -3.201 3.508 -15.029 1.00 53.32 221 THR A CA 1
ATOM 1394 C C . THR A 1 221 ? -2.542 3.478 -16.403 1.00 61.78 221 THR A C 1
ATOM 1395 O O . THR A 1 221 ? -3.040 2.790 -17.294 1.00 59.57 221 THR A O 1
ATOM 1399 N N . PHE A 1 222 ? -1.426 4.172 -16.600 1.00 55.46 222 PHE A N 1
ATOM 1400 C CA . PHE A 1 222 ? -0.750 4.173 -17.895 1.00 49.13 222 PHE A CA 1
ATOM 1401 C C . PHE A 1 222 ? 0.245 3.015 -17.951 1.00 54.05 222 PHE A C 1
ATOM 1402 O O . PHE A 1 222 ? 1.134 2.909 -17.099 1.00 61.65 222 PHE A O 1
ATOM 1410 N N . ARG A 1 223 ? 0.093 2.140 -18.946 1.00 55.90 223 ARG A N 1
ATOM 1411 C CA . ARG A 1 223 ? 0.936 0.954 -19.006 1.00 55.19 223 ARG A CA 1
ATOM 1412 C C . ARG A 1 223 ? 2.357 1.265 -19.446 1.00 62.71 223 ARG A C 1
ATOM 1413 O O . ARG A 1 223 ? 3.252 0.445 -19.221 1.00 67.68 223 ARG A O 1
ATOM 1421 N N . THR A 1 224 ? 2.599 2.434 -20.034 1.00 58.03 224 THR A N 1
ATOM 1422 C CA . THR A 1 224 ? 3.927 2.793 -20.507 1.00 51.96 224 THR A CA 1
ATOM 1423 C C . THR A 1 224 ? 4.175 4.263 -20.217 1.00 55.20 224 THR A C 1
ATOM 1424 O O . THR A 1 224 ? 3.242 5.058 -20.085 1.00 55.79 224 THR A O 1
ATOM 1428 N N . LEU A 1 225 ? 5.456 4.616 -20.115 1.00 57.60 225 LEU A N 1
ATOM 1429 C CA . LEU A 1 225 ? 5.828 6.024 -20.046 1.00 56.04 225 LEU A CA 1
ATOM 1430 C C . LEU A 1 225 ? 5.294 6.810 -21.247 1.00 62.81 225 LEU A C 1
ATOM 1431 O O . LEU A 1 225 ? 4.873 7.966 -21.104 1.00 59.76 225 LEU A O 1
ATOM 1436 N N . SER A 1 226 ? 5.285 6.196 -22.431 1.00 59.56 226 SER A N 1
ATOM 1437 C CA . SER A 1 226 ? 4.808 6.880 -23.629 1.00 58.21 226 SER A CA 1
ATOM 1438 C C . SER A 1 226 ? 3.336 7.239 -23.513 1.00 60.15 226 SER A C 1
ATOM 1439 O O . SER A 1 226 ? 2.925 8.352 -23.869 1.00 62.95 226 SER A O 1
ATOM 1442 N N . ASP A 1 227 ? 2.514 6.293 -23.055 1.00 57.22 227 ASP A N 1
ATOM 1443 C CA . ASP A 1 227 ? 1.095 6.594 -22.908 1.00 56.07 227 ASP A CA 1
ATOM 1444 C C . ASP A 1 227 ? 0.902 7.775 -21.978 1.00 59.35 227 ASP A C 1
ATOM 1445 O O . ASP A 1 227 ? 0.064 8.644 -22.239 1.00 62.19 227 ASP A O 1
ATOM 1450 N N . LEU A 1 228 ? 1.702 7.845 -20.910 1.00 53.25 228 LEU A N 1
ATOM 1451 C CA . LEU A 1 228 ? 1.600 8.970 -19.996 1.00 55.28 228 LEU A CA 1
ATOM 1452 C C . LEU A 1 228 ? 1.985 10.261 -20.696 1.00 59.09 228 LEU A C 1
ATOM 1453 O O . LEU A 1 228 ? 1.205 11.226 -20.729 1.00 55.37 228 LEU A O 1
ATOM 1458 N N . VAL A 1 229 ? 3.186 10.286 -21.278 1.00 58.05 229 VAL A N 1
ATOM 1459 C CA . VAL A 1 229 ? 3.663 11.492 -21.945 1.00 57.15 229 VAL A CA 1
ATOM 1460 C C . VAL A 1 229 ? 2.714 11.899 -23.067 1.00 58.80 229 VAL A C 1
ATOM 1461 O O . VAL A 1 229 ? 2.395 13.084 -23.220 1.00 61.83 229 VAL A O 1
ATOM 1465 N N . PHE A 1 230 ? 2.216 10.922 -23.845 1.00 63.87 230 PHE A N 1
ATOM 1466 C CA . PHE A 1 230 ? 1.304 11.244 -24.945 1.00 57.68 230 PHE A CA 1
ATOM 1467 C C . PHE A 1 230 ? -0.022 11.784 -24.438 1.00 60.28 230 PHE A C 1
ATOM 1468 O O . PHE A 1 230 ? -0.684 12.554 -25.138 1.00 65.17 230 PHE A O 1
ATOM 1476 N N . ASP A 1 231 ? -0.430 11.392 -23.233 1.00 59.16 231 ASP A N 1
ATOM 1477 C CA . ASP A 1 231 ? -1.633 11.968 -22.644 1.00 63.14 231 ASP A CA 1
ATOM 1478 C C . ASP A 1 231 ? -1.424 13.443 -22.304 1.00 66.08 231 ASP A C 1
ATOM 1479 O O . ASP A 1 231 ? -2.325 14.264 -22.522 1.00 66.61 231 ASP A O 1
ATOM 1484 N N . PHE A 1 232 ? -0.236 13.804 -21.799 1.00 51.67 232 PHE A N 1
ATOM 1485 C CA . PHE A 1 232 ? 0.080 15.223 -21.635 1.00 57.52 232 PHE A CA 1
ATOM 1486 C C . PHE A 1 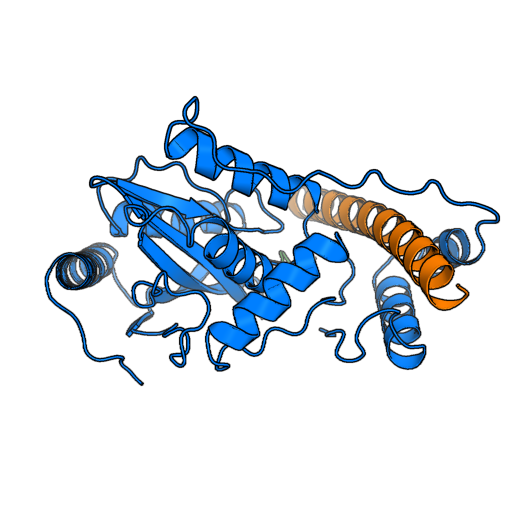232 ? 0.060 15.957 -22.974 1.00 59.16 232 PHE A C 1
ATOM 1487 O O . PHE A 1 232 ? -0.508 17.052 -23.076 1.00 61.24 232 PHE A O 1
ATOM 1495 N N . GLU A 1 233 ? 0.671 15.380 -24.017 1.00 53.75 233 GLU A N 1
ATOM 1496 C CA . GLU A 1 233 ? 0.677 16.076 -25.300 1.00 61.13 233 GLU A CA 1
ATOM 1497 C C . GLU A 1 233 ? -0.748 16.298 -25.799 1.00 62.29 233 GLU A C 1
ATOM 1498 O O . GLU A 1 233 ? -1.083 17.386 -26.278 1.00 64.70 233 GLU A O 1
ATOM 1504 N N . ASP A 1 234 ? -1.618 15.299 -25.647 1.00 68.10 234 ASP A N 1
ATOM 1505 C CA . ASP A 1 234 ? -2.996 15.472 -26.096 1.00 68.81 234 ASP A CA 1
ATOM 1506 C C . ASP A 1 234 ? -3.739 16.484 -25.231 1.00 66.06 234 ASP A C 1
ATOM 1507 O O . ASP A 1 234 ? -4.616 17.205 -25.728 1.00 65.02 234 ASP A O 1
ATOM 1512 N N . SER A 1 235 ? -3.379 16.570 -23.946 1.00 63.99 235 SER A N 1
ATOM 1513 C CA . SER A 1 235 ? -3.972 17.573 -23.075 1.00 52.00 235 SER A CA 1
ATOM 1514 C C . SER A 1 235 ? -3.513 18.970 -23.460 1.00 55.15 235 SER A C 1
ATOM 1515 O O . SER A 1 235 ? -4.314 19.908 -23.450 1.00 67.15 235 SER A O 1
ATOM 1518 N N . TYR A 1 236 ? -2.238 19.127 -23.826 1.00 53.46 236 TYR A N 1
ATOM 1519 C CA . TYR A 1 236 ? -1.765 20.419 -24.324 1.00 52.24 236 TYR A CA 1
ATOM 1520 C C . TYR A 1 236 ? -2.476 20.841 -25.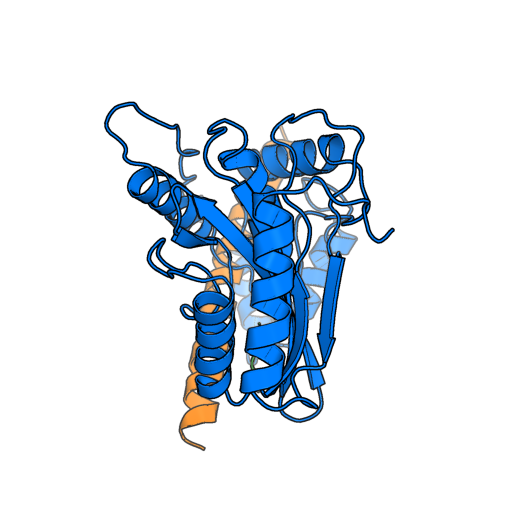617 1.00 55.64 236 TYR A C 1
ATOM 1521 O O . TYR A 1 236 ? -2.669 22.038 -25.852 1.00 60.17 236 TYR A O 1
ATOM 1530 N N . LYS A 1 237 ? -2.856 19.881 -26.469 1.00 65.16 237 LYS A N 1
ATOM 1531 C CA . LYS A 1 237 ? -3.593 20.198 -27.689 1.00 66.51 237 LYS A CA 1
ATOM 1532 C C . LYS A 1 237 ? -4.879 20.968 -27.394 1.00 73.55 237 LYS A C 1
ATOM 1533 O O . LYS A 1 237 ? -5.268 21.843 -28.178 1.00 75.24 237 LYS A O 1
ATOM 1539 N N . LYS A 1 238 ? -5.546 20.659 -26.267 1.00 68.82 238 LYS A N 1
ATOM 1540 C CA . LYS A 1 238 ? -6.789 21.340 -25.893 1.00 70.73 238 LYS A CA 1
ATOM 1541 C C . LYS A 1 238 ? -6.591 22.836 -25.764 1.00 67.33 238 LYS A C 1
ATOM 1542 O O . LYS A 1 238 ? -7.516 23.616 -26.019 1.00 69.12 238 LYS A O 1
ATOM 1548 N N . TYR A 1 239 ? -5.405 23.247 -25.334 1.00 61.77 239 TYR A N 1
ATOM 1549 C CA . TYR A 1 239 ? -5.096 24.636 -25.072 1.00 62.52 239 TYR A CA 1
ATOM 1550 C C . TYR A 1 239 ? -4.252 25.250 -26.167 1.00 66.06 239 TYR A C 1
ATOM 1551 O O . TYR A 1 239 ? -3.663 26.315 -25.955 1.00 74.26 239 TYR A O 1
ATOM 1560 N N . LEU A 1 240 ? -4.163 24.583 -27.323 1.00 66.07 240 LEU A N 1
ATOM 1561 C CA . LEU A 1 240 ? -3.475 25.100 -28.510 1.00 61.94 240 LEU A CA 1
ATOM 1562 C C . LEU A 1 240 ? -1.970 25.250 -28.290 1.00 65.01 240 LEU A C 1
ATOM 1563 O O . LEU A 1 240 ? -1.310 26.039 -28.968 1.00 68.40 240 LEU A O 1
ATOM 1568 N N . HIS A 1 241 ? -1.425 24.469 -27.358 1.00 66.68 241 HIS A N 1
ATOM 1569 C CA . HIS A 1 241 ? 0.004 24.434 -27.083 1.00 66.62 241 HIS A CA 1
ATOM 1570 C C . HIS A 1 241 ? 0.656 23.348 -27.919 1.00 66.80 241 HIS A C 1
ATOM 1571 O O . HIS A 1 241 ? 0.195 22.209 -27.921 1.00 74.47 241 HIS A O 1
ATOM 1578 N N . THR A 1 242 ? 1.719 23.699 -28.624 1.00 66.21 242 THR A N 1
ATOM 1579 C CA . THR A 1 242 ? 2.562 22.729 -29.311 1.00 58.06 242 THR A CA 1
ATOM 1580 C C . THR A 1 242 ? 3.713 22.374 -28.385 1.00 64.34 242 THR A C 1
ATOM 1581 O O . THR A 1 242 ? 4.386 23.273 -27.868 1.00 69.45 242 THR A O 1
ATOM 1585 N N . VAL A 1 243 ? 3.935 21.080 -28.163 1.00 64.20 243 VAL A N 1
ATOM 1586 C CA . VAL A 1 243 ? 5.022 20.643 -27.288 1.00 57.99 243 VAL A CA 1
ATOM 1587 C C . VAL A 1 243 ? 6.333 20.668 -28.062 1.00 64.37 243 VAL A C 1
ATOM 1588 O O . VAL A 1 243 ? 6.497 19.940 -29.043 1.00 69.47 243 VAL A O 1
ATOM 1592 N N . LYS A 1 244 ? 7.277 21.502 -27.613 1.00 67.59 244 LYS A N 1
ATOM 1593 C CA . LYS A 1 244 ? 8.590 21.598 -28.255 1.00 65.97 244 LYS A CA 1
ATOM 1594 C C . LYS A 1 244 ? 9.608 20.607 -27.674 1.00 64.07 244 LYS A C 1
ATOM 1595 O O . LYS A 1 244 ? 10.244 19.870 -28.435 1.00 57.66 244 LYS A O 1
ATOM 1601 N N . LYS A 1 245 ? 9.758 20.550 -26.339 1.00 59.97 245 LYS A N 1
ATOM 1602 C CA . LYS A 1 245 ? 10.685 19.615 -25.704 1.00 59.41 245 LYS A CA 1
ATOM 1603 C C . LYS A 1 245 ? 10.011 18.867 -24.562 1.00 59.66 245 LYS A C 1
ATOM 1604 O O . LYS A 1 245 ? 9.189 19.421 -23.822 1.00 64.88 245 LYS A O 1
ATOM 1610 N N . VAL A 1 246 ? 10.399 17.606 -24.403 1.00 50.97 246 VAL A N 1
ATOM 1611 C CA . VAL A 1 246 ? 10.033 16.799 -23.248 1.00 53.22 246 VAL A CA 1
ATOM 1612 C C . VAL A 1 246 ? 11.327 16.353 -22.588 1.00 58.37 246 VAL A C 1
ATOM 1613 O O . VAL A 1 246 ? 12.264 15.930 -23.279 1.00 61.62 246 VAL A O 1
ATOM 1617 N N . LYS A 1 247 ? 11.397 16.486 -21.264 1.00 57.22 247 LYS A N 1
ATOM 1618 C CA . LYS A 1 247 ? 12.612 16.174 -20.513 1.00 52.24 247 LYS A CA 1
ATOM 1619 C C . LYS A 1 247 ? 12.229 15.277 -19.350 1.00 58.22 247 LYS A C 1
ATOM 1620 O O . LYS A 1 247 ? 11.399 15.658 -18.518 1.00 65.82 247 LYS A O 1
ATOM 1626 N N . ILE A 1 248 ? 12.805 14.080 -19.314 1.00 56.55 248 ILE A N 1
ATOM 1627 C CA . ILE A 1 248 ? 12.553 13.100 -18.267 1.00 56.59 248 ILE A CA 1
ATOM 1628 C C . ILE A 1 248 ? 13.808 12.997 -17.415 1.00 60.49 248 ILE A C 1
ATOM 1629 O O . ILE A 1 248 ? 14.918 12.846 -17.950 1.00 55.09 248 ILE A O 1
ATOM 1634 N N . GLY A 1 249 ? 13.633 13.069 -16.094 1.00 54.28 249 GLY A N 1
ATOM 1635 C CA . GLY A 1 249 ? 14.728 12.899 -15.164 1.00 59.59 249 GLY A CA 1
ATOM 1636 C C . GLY A 1 249 ? 14.906 11.453 -14.739 1.00 62.66 249 GLY A C 1
ATOM 1637 O O . GLY A 1 249 ? 14.302 10.532 -15.287 1.00 63.93 249 GLY A O 1
ATOM 1638 N N . LEU A 1 250 ? 15.778 11.260 -13.750 1.00 63.50 250 LEU A N 1
ATOM 1639 C CA . LEU A 1 250 ? 15.996 9.970 -13.111 1.00 51.99 250 LEU A CA 1
ATOM 1640 C C . LEU A 1 250 ? 15.067 9.811 -11.915 1.00 54.66 250 LEU A C 1
ATOM 1641 O O . LEU A 1 250 ? 14.514 10.789 -11.399 1.00 59.98 250 LEU A O 1
ATOM 1646 N N . TYR A 1 251 ? 14.923 8.562 -11.458 1.00 57.05 251 TYR A N 1
ATOM 1647 C CA . TYR A 1 251 ? 14.284 8.292 -10.170 1.00 52.47 251 TYR A CA 1
ATOM 1648 C C . TYR A 1 251 ? 14.928 9.127 -9.069 1.00 51.49 251 TYR A C 1
ATOM 1649 O O . TYR A 1 251 ? 16.149 9.250 -8.986 1.00 58.50 251 TYR A O 1
ATOM 1658 N N . VAL A 1 252 ? 14.099 9.733 -8.237 1.00 58.44 252 VAL A N 1
ATOM 1659 C CA . VAL A 1 252 ? 14.616 10.532 -7.134 1.00 56.62 252 VAL A CA 1
ATOM 1660 C C . VAL A 1 252 ? 14.836 9.603 -5.947 1.00 65.35 252 VAL A C 1
ATOM 1661 O O . VAL A 1 252 ? 13.946 8.814 -5.601 1.00 61.27 252 VAL A O 1
ATOM 1665 N N . PRO A 1 253 ? 15.999 9.651 -5.309 1.00 65.25 253 PRO A N 1
ATOM 1666 C CA . PRO A 1 253 ? 16.218 8.826 -4.117 1.00 55.85 253 PRO A CA 1
ATOM 1667 C C . PRO A 1 253 ? 15.248 9.180 -3.001 1.00 55.65 253 PRO A C 1
ATOM 1668 O O . PRO A 1 253 ? 14.818 10.326 -2.857 1.00 63.58 253 PRO A O 1
ATOM 1672 N N . HIS A 1 254 ? 14.886 8.164 -2.226 1.00 60.12 254 HIS A N 1
ATOM 1673 C CA . HIS A 1 254 ? 13.962 8.303 -1.107 1.00 65.99 254 HIS A CA 1
ATOM 1674 C C . HIS A 1 254 ? 14.626 8.824 0.166 1.00 75.83 254 HIS A C 1
ATOM 1675 O O . HIS A 1 254 ? 13.913 9.110 1.133 1.00 78.58 254 HIS A O 1
ATOM 1682 N N . GLU A 1 255 ? 15.951 8.945 0.192 1.00 79.64 255 GLU A N 1
ATOM 1683 C CA . GLU A 1 255 ? 16.690 9.421 1.366 1.00 83.05 255 GLU A CA 1
ATOM 1684 C C . GLU A 1 255 ? 16.477 10.915 1.553 1.00 82.15 255 GLU A C 1
ATOM 1685 O O . GLU A 1 255 ? 17.019 11.701 0.766 1.00 84.78 255 GLU A O 1
ATOM 1691 N N . PRO A 1 256 ? 15.747 11.357 2.581 1.00 87.01 256 PRO A N 1
ATOM 1692 C CA . PRO A 1 256 ? 15.421 12.790 2.701 1.00 87.17 256 PRO A CA 1
ATOM 1693 C C . PRO A 1 256 ? 16.626 13.690 2.955 1.00 87.92 256 PRO A C 1
ATOM 1694 O O . PRO A 1 256 ? 16.496 14.911 2.817 1.00 88.01 256 PRO A O 1
ATOM 1698 N N . HIS A 1 257 ? 17.782 13.133 3.328 1.00 80.42 257 HIS A N 1
ATOM 1699 C CA . HIS A 1 257 ? 18.999 13.897 3.553 1.00 74.63 257 HIS A CA 1
ATOM 1700 C C . HIS A 1 257 ? 20.051 13.592 2.501 1.00 71.33 257 HIS A C 1
ATOM 1701 O O . HIS A 1 257 ? 21.250 13.580 2.791 1.00 76.52 257 HIS A O 1
ATOM 1708 N N . SER A 1 258 ? 19.611 13.342 1.274 1.00 72.43 258 SER A N 1
ATOM 1709 C CA . SER A 1 258 ? 20.539 13.017 0.207 1.00 71.51 258 SER A CA 1
ATOM 1710 C C . SER A 1 258 ? 21.401 14.221 -0.142 1.00 68.48 258 SER A C 1
ATOM 1711 O O . SER A 1 258 ? 20.918 15.356 -0.222 1.00 71.39 258 SER A O 1
ATOM 1714 N N . PHE A 1 259 ? 22.687 13.962 -0.353 1.00 60.80 259 PHE A N 1
ATOM 1715 C CA . PHE A 1 259 ? 23.596 14.945 -0.922 1.00 66.79 259 PHE A CA 1
ATOM 1716 C C . PHE A 1 259 ? 23.442 15.093 -2.428 1.00 72.09 259 PHE A C 1
ATOM 1717 O O . PHE A 1 259 ? 24.038 16.006 -3.012 1.00 73.76 259 PHE A O 1
ATOM 1725 N N . GLN A 1 260 ? 22.711 14.199 -3.065 1.00 72.18 260 GLN A N 1
ATOM 1726 C CA . GLN A 1 260 ? 22.578 14.266 -4.507 1.00 73.16 260 GLN A CA 1
ATOM 1727 C C . GLN A 1 260 ? 21.489 15.262 -4.888 1.00 70.35 260 GLN A C 1
ATOM 1728 O O . GLN A 1 260 ? 20.485 15.397 -4.179 1.00 69.45 260 GLN A O 1
ATOM 1734 N N . PRO A 1 261 ? 21.671 15.973 -5.984 1.00 60.80 261 PRO A N 1
ATOM 1735 C CA . PRO A 1 261 ? 20.598 16.795 -6.544 1.00 58.88 261 PRO A CA 1
ATOM 1736 C C . PRO A 1 261 ? 19.690 15.967 -7.446 1.00 62.76 261 PRO A C 1
ATOM 1737 O O . PRO A 1 261 ? 19.983 14.820 -7.783 1.00 68.54 261 PRO A O 1
ATOM 1741 N N . ILE A 1 262 ? 18.564 16.572 -7.824 1.00 59.98 262 ILE A N 1
ATOM 1742 C CA . ILE A 1 262 ? 17.696 15.950 -8.815 1.00 49.20 262 ILE A CA 1
ATOM 1743 C C . ILE A 1 262 ? 18.324 16.077 -10.195 1.00 57.34 262 ILE A C 1
ATOM 1744 O O . ILE A 1 262 ? 18.793 17.151 -10.582 1.00 62.29 262 ILE A O 1
ATOM 1749 N N . GLU A 1 263 ? 18.325 14.980 -10.944 1.00 58.00 263 GLU A N 1
ATOM 1750 C CA . GLU A 1 263 ? 18.633 14.998 -12.366 1.00 54.18 263 GLU A CA 1
ATOM 1751 C C . GLU A 1 263 ? 17.331 15.268 -13.122 1.00 52.07 263 GLU A C 1
ATOM 1752 O O . GLU A 1 263 ? 16.417 14.444 -13.107 1.00 52.16 263 GLU A O 1
ATOM 1758 N N . TRP A 1 264 ? 17.234 16.424 -13.776 1.00 59.46 264 TRP A N 1
ATOM 1759 C CA . TRP A 1 264 ? 16.010 16.790 -14.484 1.00 58.28 264 TRP A CA 1
ATOM 1760 C C . TRP A 1 264 ? 16.005 16.402 -15.956 1.00 65.41 264 TRP A C 1
ATOM 1761 O O . TRP A 1 264 ? 14.922 16.278 -16.541 1.00 65.95 264 TRP A O 1
ATOM 1772 N N . LYS A 1 265 ? 17.173 16.210 -16.568 1.00 64.62 265 LYS A N 1
ATOM 1773 C CA . LYS A 1 265 ? 17.303 16.119 -18.017 1.00 59.47 265 LYS A CA 1
ATOM 1774 C C . LYS A 1 265 ? 18.079 14.878 -18.426 1.00 62.07 265 LYS A C 1
ATOM 1775 O O . LYS A 1 265 ? 18.993 14.939 -19.248 1.00 66.08 265 LYS A O 1
ATOM 1781 N N . GLN A 1 266 ? 17.737 13.721 -17.872 1.00 61.91 266 GLN A N 1
ATOM 1782 C CA . GLN A 1 266 ? 18.402 12.513 -18.332 1.00 58.67 266 GLN A CA 1
ATOM 1783 C C . GLN A 1 266 ? 18.069 12.248 -19.793 1.00 67.75 266 GLN A C 1
ATOM 1784 O O . GLN A 1 266 ? 18.943 11.882 -20.584 1.00 69.42 266 GLN A O 1
ATOM 1790 N N . LEU A 1 267 ? 16.822 12.468 -20.180 1.00 62.05 267 LEU A N 1
ATOM 1791 C CA . LEU A 1 267 ? 16.391 12.276 -21.552 1.00 56.30 267 LEU A CA 1
ATOM 1792 C C . LEU A 1 267 ? 15.686 13.533 -22.041 1.00 59.50 267 LEU A C 1
ATOM 1793 O O . LEU A 1 267 ? 14.734 14.003 -21.409 1.00 64.15 267 LEU A O 1
ATOM 1798 N N . VAL A 1 268 ? 16.145 14.075 -23.160 1.00 60.98 268 VAL A N 1
ATOM 1799 C CA . VAL A 1 268 ? 15.580 15.293 -23.713 1.00 63.42 268 VAL A CA 1
ATOM 1800 C C . VAL A 1 268 ? 15.192 15.010 -25.154 1.00 63.80 268 VAL A C 1
ATOM 1801 O O . VAL A 1 268 ? 16.034 14.603 -25.951 1.00 68.69 268 VAL A O 1
ATOM 1805 N N . LEU A 1 269 ? 13.917 15.185 -25.483 1.00 64.48 269 LEU A N 1
ATOM 1806 C CA . LEU A 1 269 ? 13.424 14.883 -26.819 1.00 64.76 269 LEU A CA 1
ATOM 1807 C C . LEU A 1 269 ? 12.798 16.128 -27.432 1.00 67.75 269 LEU A C 1
ATOM 1808 O O . LEU A 1 269 ? 11.918 16.744 -26.826 1.00 74.49 269 LEU A O 1
ATOM 1813 N N . ASN A 1 270 ? 13.246 16.488 -28.636 1.00 69.91 270 ASN A N 1
ATOM 1814 C CA . ASN A 1 270 ? 12.673 17.609 -29.381 1.00 67.51 270 ASN A CA 1
ATOM 1815 C C . ASN A 1 270 ? 11.461 17.110 -30.166 1.00 68.19 270 ASN A C 1
ATOM 1816 O O . ASN A 1 270 ? 11.483 16.958 -31.391 1.00 71.01 270 ASN A O 1
ATOM 1821 N N . VAL A 1 271 ? 10.371 16.876 -29.432 1.00 64.30 271 VAL A N 1
ATOM 1822 C CA . VAL A 1 271 ? 9.238 16.133 -29.992 1.00 71.80 271 VAL A CA 1
ATOM 1823 C C . VAL A 1 271 ? 8.525 16.899 -31.104 1.00 79.74 271 VAL A C 1
ATOM 1824 O O . VAL A 1 271 ? 7.928 16.291 -32.009 1.00 74.66 271 VAL A O 1
ATOM 1828 N N . SER A 1 272 ? 8.577 18.229 -31.074 1.00 83.06 272 SER A N 1
ATOM 1829 C CA . SER A 1 272 ? 7.961 18.985 -32.154 1.00 80.89 272 SER A CA 1
ATOM 1830 C C . SER A 1 272 ? 8.593 18.654 -33.498 1.00 85.06 272 SER A C 1
ATOM 1831 O O . SER A 1 272 ? 7.960 18.840 -34.538 1.00 81.34 272 SER A O 1
ATOM 1834 N N . LYS A 1 273 ? 9.812 18.132 -33.501 1.00 87.20 273 LYS A N 1
ATOM 1835 C CA . LYS A 1 273 ? 10.506 17.801 -34.732 1.00 78.02 273 LYS A CA 1
ATOM 1836 C C . LYS A 1 273 ? 10.478 16.309 -35.035 1.00 77.43 273 LYS A C 1
ATOM 1837 O O . LYS A 1 273 ? 11.204 15.868 -35.919 1.00 71.16 273 LYS A O 1
ATOM 1843 N N . MET A 1 274 ? 9.681 15.516 -34.317 1.00 82.21 274 MET A N 1
ATOM 1844 C CA . MET A 1 274 ? 9.731 14.065 -34.434 1.00 79.43 274 MET A CA 1
ATOM 1845 C C . MET A 1 274 ? 8.366 13.492 -34.789 1.00 74.49 274 MET A C 1
ATOM 1846 O O . MET A 1 274 ? 7.325 14.023 -34.392 1.00 68.38 274 MET A O 1
ATOM 1851 N N . LEU A 1 275 ? 8.380 12.376 -35.515 1.00 73.85 275 LEU A N 1
ATOM 1852 C CA . LEU A 1 275 ? 7.164 11.598 -35.710 1.00 72.24 275 LEU A CA 1
ATOM 1853 C C . LEU A 1 275 ? 6.878 10.762 -34.470 1.00 73.43 275 LEU A C 1
ATOM 1854 O O . LEU A 1 275 ? 7.793 10.388 -33.733 1.00 73.77 275 LEU A O 1
ATOM 1859 N N . ARG A 1 276 ? 5.592 10.463 -34.248 1.00 72.03 276 ARG A N 1
ATOM 1860 C CA . ARG A 1 276 ? 5.170 9.915 -32.958 1.00 65.87 276 ARG A CA 1
ATOM 1861 C C . ARG A 1 276 ? 5.795 8.550 -32.679 1.00 69.49 276 ARG A C 1
ATOM 1862 O O . ARG A 1 276 ? 6.122 8.235 -31.527 1.00 76.41 276 ARG A O 1
ATOM 1870 N N . ALA A 1 277 ? 5.969 7.726 -33.713 1.00 67.46 277 ALA A N 1
ATOM 1871 C CA . ALA A 1 277 ? 6.522 6.390 -33.513 1.00 74.88 277 ALA A CA 1
ATOM 1872 C C . ALA A 1 277 ? 7.957 6.436 -32.985 1.00 80.58 277 ALA A C 1
ATOM 1873 O O . ALA A 1 277 ? 8.368 5.568 -32.205 1.00 75.32 277 ALA A O 1
ATOM 1875 N N . ASP A 1 278 ? 8.744 7.421 -33.427 1.00 84.26 278 ASP A N 1
ATOM 1876 C CA . ASP A 1 278 ? 10.113 7.569 -32.940 1.00 76.12 278 ASP A CA 1
ATOM 1877 C C . ASP A 1 278 ? 10.148 8.134 -31.531 1.00 71.88 278 ASP A C 1
ATOM 1878 O O . ASP A 1 278 ? 11.062 7.827 -30.759 1.00 70.55 278 ASP A O 1
ATOM 1883 N N . ILE A 1 279 ? 9.180 8.978 -31.188 1.00 64.58 279 ILE A N 1
ATOM 1884 C CA . ILE A 1 279 ? 9.047 9.418 -29.810 1.00 63.78 279 ILE A CA 1
ATOM 1885 C C . ILE A 1 279 ? 8.768 8.222 -28.910 1.00 68.57 279 ILE A C 1
ATOM 1886 O O . ILE A 1 279 ? 9.342 8.096 -27.822 1.00 65.90 279 ILE A O 1
ATOM 1891 N N . ARG A 1 280 ? 7.898 7.311 -29.361 1.00 72.54 280 ARG A N 1
ATOM 1892 C CA . ARG A 1 280 ? 7.517 6.168 -28.534 1.00 72.57 280 ARG A CA 1
ATOM 1893 C C . ARG A 1 280 ? 8.686 5.214 -28.357 1.00 72.98 280 ARG A C 1
ATOM 1894 O O . ARG A 1 280 ? 8.963 4.749 -27.241 1.00 70.87 280 ARG A O 1
ATOM 1902 N N . LYS A 1 281 ? 9.386 4.920 -29.451 1.00 71.14 281 LYS A N 1
ATOM 1903 C CA . LYS A 1 281 ? 10.577 4.084 -29.385 1.00 71.97 281 LYS A CA 1
ATOM 1904 C C . LYS A 1 281 ? 11.590 4.640 -28.381 1.00 74.29 281 LYS A C 1
ATOM 1905 O O . LYS A 1 281 ? 12.115 3.897 -27.543 1.00 78.94 281 LYS A O 1
ATOM 1911 N N . GLU A 1 282 ? 11.824 5.958 -28.406 1.00 67.58 282 GLU A N 1
ATOM 1912 C CA . GLU A 1 282 ? 12.853 6.567 -27.565 1.00 65.98 282 GLU A CA 1
ATOM 1913 C C . GLU A 1 282 ? 12.476 6.544 -26.089 1.00 67.52 282 GLU A C 1
ATOM 1914 O O . GLU A 1 282 ? 13.340 6.337 -25.226 1.00 69.75 282 GLU A O 1
ATOM 1920 N N . LEU A 1 283 ? 11.197 6.776 -25.781 1.00 56.84 283 LEU A N 1
ATOM 1921 C CA . LEU A 1 283 ? 10.722 6.788 -24.404 1.00 57.64 283 LEU A CA 1
ATOM 1922 C C . LEU A 1 283 ? 10.655 5.386 -23.828 1.00 67.43 283 LEU A C 1
ATOM 1923 O O . LEU A 1 283 ? 10.960 5.189 -22.646 1.00 72.95 283 LEU A O 1
ATOM 1928 N N . GLU A 1 284 ? 10.261 4.411 -24.647 1.00 63.31 284 GLU A N 1
ATOM 1929 C CA . GLU A 1 284 ? 10.227 3.030 -24.196 1.00 62.57 284 GLU A CA 1
ATOM 1930 C C . GLU A 1 284 ? 11.624 2.512 -23.904 1.00 62.22 284 GLU A C 1
ATOM 1931 O O . GLU A 1 284 ? 11.840 1.844 -22.890 1.00 60.82 284 GLU A O 1
ATOM 1937 N N . LYS A 1 285 ? 12.586 2.811 -24.773 1.00 62.37 285 LYS A N 1
ATOM 1938 C CA . LYS A 1 285 ? 13.954 2.399 -24.489 1.00 76.64 285 LYS A CA 1
ATOM 1939 C C . LYS A 1 285 ? 14.429 3.016 -23.182 1.00 75.57 285 LYS A C 1
ATOM 1940 O O . LYS A 1 285 ? 14.996 2.330 -22.324 1.00 78.22 285 LYS A O 1
ATOM 1946 N N . TYR A 1 286 ? 14.160 4.308 -22.999 1.00 69.60 286 TYR A N 1
ATOM 1947 C CA . TYR A 1 286 ? 14.613 4.999 -21.801 1.00 62.12 286 TYR A CA 1
ATOM 1948 C C . TYR A 1 286 ? 13.922 4.463 -20.555 1.00 66.19 286 TYR A C 1
ATOM 1949 O O . TYR A 1 286 ? 14.567 4.227 -19.527 1.00 73.38 286 TYR A O 1
ATOM 1958 N N . ALA A 1 287 ? 12.601 4.302 -20.615 1.00 60.27 287 ALA A N 1
ATOM 1959 C CA . ALA A 1 287 ? 11.869 3.876 -19.429 1.00 60.65 287 ALA A CA 1
ATOM 1960 C C . ALA A 1 287 ? 12.268 2.470 -19.012 1.00 70.26 287 ALA A C 1
ATOM 1961 O O . ALA A 1 287 ? 12.226 2.141 -17.821 1.00 67.52 287 ALA A O 1
ATOM 1963 N N . ARG A 1 288 ? 12.660 1.631 -19.978 1.00 71.59 288 ARG A N 1
ATOM 1964 C CA . ARG A 1 288 ? 13.111 0.284 -19.658 1.00 64.18 288 ARG A CA 1
ATOM 1965 C C . ARG A 1 288 ? 14.454 0.323 -18.955 1.00 64.50 288 ARG A C 1
ATOM 1966 O O . ARG A 1 288 ? 14.699 -0.458 -18.032 1.00 68.50 288 ARG A O 1
ATOM 1974 N N . ASP A 1 289 ? 15.326 1.248 -19.362 1.00 65.40 289 ASP A N 1
ATOM 1975 C CA . ASP A 1 289 ? 16.578 1.464 -18.645 1.00 73.43 289 ASP A CA 1
ATOM 1976 C C . ASP A 1 289 ? 16.335 1.944 -17.215 1.00 83.78 289 ASP A C 1
ATOM 1977 O O . ASP A 1 289 ? 17.009 1.492 -16.282 1.00 90.72 289 ASP A O 1
ATOM 1982 N N . MET A 1 290 ? 15.396 2.880 -17.020 1.00 77.99 290 MET A N 1
ATOM 1983 C CA . MET A 1 290 ? 15.068 3.305 -15.663 1.00 69.78 290 MET A CA 1
ATOM 1984 C C . MET A 1 290 ? 14.689 2.121 -14.792 1.00 71.49 290 MET A C 1
ATOM 1985 O O . MET A 1 290 ? 15.150 2.013 -13.655 1.00 70.88 290 MET A O 1
ATOM 1990 N N . ARG A 1 291 ? 13.840 1.230 -15.305 1.00 69.32 291 ARG A N 1
ATOM 1991 C CA . ARG A 1 291 ? 13.313 0.137 -14.506 1.00 60.61 291 ARG A CA 1
ATOM 1992 C C . ARG A 1 291 ? 14.335 -0.962 -14.267 1.00 69.87 291 ARG A C 1
ATOM 1993 O O . ARG A 1 291 ? 14.133 -1.791 -13.374 1.00 75.73 291 ARG A O 1
ATOM 2001 N N . MET A 1 292 ? 15.435 -0.994 -15.011 1.00 70.19 292 MET A N 1
ATOM 2002 C CA . MET A 1 292 ? 16.368 -2.106 -14.876 1.00 82.44 292 MET A CA 1
ATOM 2003 C C . MET A 1 292 ? 17.756 -1.626 -14.480 1.00 98.55 292 MET A C 1
ATOM 2004 O O . MET A 1 292 ? 18.139 -1.787 -13.319 1.00 110.04 292 MET A O 1
ATOM 2009 N N . LYS A 1 293 ? 18.517 -1.041 -15.396 1.00 108.29 293 LYS A N 1
ATOM 2010 C CA . LYS A 1 293 ? 19.845 -0.566 -15.053 1.00 108.98 293 LYS A CA 1
ATOM 2011 C C . LYS A 1 293 ? 19.763 0.506 -13.972 1.00 111.70 293 LYS A C 1
ATOM 2012 O O . LYS A 1 293 ? 18.688 0.973 -13.577 1.00 104.12 293 LYS A O 1
ATOM 2018 N N . ILE A 1 294 ? 20.931 0.865 -13.471 1.00 121.09 294 ILE A N 1
ATOM 2019 C CA . ILE A 1 294 ? 21.118 2.083 -12.704 1.00 125.46 294 ILE A CA 1
ATOM 2020 C C . ILE A 1 294 ? 22.003 2.966 -13.575 1.00 122.76 294 ILE A C 1
ATOM 2021 O O . ILE A 1 294 ? 23.155 2.616 -13.860 1.00 124.46 294 ILE A O 1
ATOM 2026 N N . LEU A 1 295 ? 21.445 4.082 -14.037 1.00 111.76 295 LEU A N 1
ATOM 2027 C CA . LEU A 1 295 ? 22.043 4.911 -15.071 1.00 101.71 295 LEU A CA 1
ATOM 2028 C C . LEU A 1 295 ? 22.934 5.994 -14.472 1.00 103.45 295 LEU A C 1
ATOM 2029 O O . LEU A 1 295 ? 22.648 6.535 -13.399 1.00 106.06 295 LEU A O 1
ATOM 2034 N N . LYS A 1 296 ? 24.024 6.315 -15.175 1.00 105.26 296 LYS A N 1
ATOM 2035 C CA . LYS A 1 296 ? 24.844 7.449 -14.754 1.00 105.95 296 LYS A CA 1
ATOM 2036 C C . LYS A 1 296 ? 24.072 8.736 -15.018 1.00 103.09 296 LYS A C 1
ATOM 2037 O O . LYS A 1 296 ? 23.527 8.905 -16.114 1.00 102.70 296 LYS A O 1
ATOM 2043 N N . PRO A 1 297 ? 23.964 9.639 -14.042 1.00 99.52 297 PRO A N 1
ATOM 2044 C CA . PRO A 1 297 ? 23.343 10.943 -14.305 1.00 98.19 297 PRO A CA 1
ATOM 2045 C C . PRO A 1 297 ? 23.963 11.623 -15.518 1.00 93.38 297 PRO A C 1
ATOM 2046 O O . PRO A 1 297 ? 25.187 11.658 -15.678 1.00 91.93 297 PRO A O 1
ATOM 2050 N N . ALA A 1 298 ? 23.098 12.151 -16.394 1.00 89.52 298 ALA A N 1
ATOM 2051 C CA . ALA A 1 298 ? 23.575 12.835 -17.594 1.00 92.29 298 ALA A CA 1
ATOM 2052 C C . ALA A 1 298 ? 24.515 13.977 -17.241 1.00 99.04 298 ALA A C 1
ATOM 2053 O O . ALA A 1 298 ? 25.423 14.298 -18.016 1.00 105.03 298 ALA A O 1
ATOM 2055 N N . SER A 1 299 ? 24.330 14.575 -16.071 1.00 98.18 299 SER A N 1
ATOM 2056 C CA . SER A 1 299 ? 25.189 15.639 -15.571 1.00 99.87 299 SER A CA 1
ATOM 2057 C C . SER A 1 299 ? 26.444 15.083 -14.875 1.00 98.86 299 SER A C 1
ATOM 2058 O O . SER A 1 299 ? 27.504 14.894 -15.490 1.00 91.82 299 SER A O 1
ATOM 2061 N N . SER B 2 48 ? 3.622 37.222 19.158 1.00 122.47 26 SER B N 1
ATOM 2062 C CA . SER B 2 48 ? 4.775 37.828 18.508 1.00 123.00 26 SER B CA 1
ATOM 2063 C C . SER B 2 48 ? 4.349 38.684 17.322 1.00 118.48 26 SER B C 1
ATOM 2064 O O . SER B 2 48 ? 3.409 38.343 16.598 1.00 115.55 26 SER B O 1
ATOM 2067 N N . ALA B 2 49 ? 5.060 39.800 17.133 1.00 113.99 27 ALA B N 1
ATOM 2068 C CA . ALA B 2 49 ? 4.786 40.672 15.996 1.00 109.29 27 ALA B CA 1
ATOM 2069 C C . ALA B 2 49 ? 4.973 39.937 14.679 1.00 108.51 27 ALA B C 1
ATOM 2070 O O . ALA B 2 49 ? 4.231 40.168 13.718 1.00 103.51 27 ALA B O 1
ATOM 2072 N N . GLN B 2 50 ? 5.969 39.051 14.616 1.00 106.94 28 GLN B N 1
ATOM 2073 C CA . GLN B 2 50 ? 6.226 38.313 13.389 1.00 101.19 28 GLN B CA 1
ATOM 2074 C C . GLN B 2 50 ? 5.046 37.418 13.035 1.00 102.30 28 GLN B C 1
ATOM 2075 O O . GLN B 2 50 ? 4.605 37.386 11.882 1.00 96.66 28 GLN B O 1
ATOM 2081 N N . GLN B 2 51 ? 4.509 36.693 14.020 1.00 105.14 29 GLN B N 1
ATOM 2082 C CA . GLN B 2 51 ? 3.490 35.699 13.705 1.00 97.73 29 GLN B CA 1
ATOM 2083 C C . GLN B 2 51 ? 2.210 36.352 13.203 1.00 97.72 29 GLN B C 1
ATOM 2084 O O . GLN B 2 51 ? 1.571 35.844 12.272 1.00 94.92 29 GLN B O 1
ATOM 2090 N N . GLU B 2 52 ? 1.823 37.489 13.779 1.00 98.36 30 GLU B N 1
ATOM 2091 C CA . GLU B 2 52 ? 0.592 38.106 13.304 1.00 99.84 30 GLU B CA 1
ATOM 2092 C C . GLU B 2 52 ? 0.772 38.738 11.932 1.00 95.96 30 GLU B C 1
ATOM 2093 O O . GLU B 2 52 ? -0.199 38.848 11.174 1.00 93.06 30 GLU B O 1
ATOM 2099 N N . LEU B 2 53 ? 2.001 39.123 11.585 1.00 90.14 31 LEU B N 1
ATOM 2100 C CA . LEU B 2 53 ? 2.257 39.644 10.249 1.00 80.66 31 LEU B CA 1
ATOM 2101 C C . LEU B 2 53 ? 2.174 38.538 9.203 1.00 79.76 31 LEU B C 1
ATOM 2102 O O . LEU B 2 53 ? 1.672 38.759 8.096 1.00 80.94 31 LEU B O 1
ATOM 2107 N N . LYS B 2 54 ? 2.653 37.341 9.533 1.00 75.13 32 LYS B N 1
ATOM 2108 C CA . LYS B 2 54 ? 2.561 36.236 8.591 1.00 69.66 32 LYS B CA 1
ATOM 2109 C C . LYS B 2 54 ? 1.115 35.802 8.384 1.00 73.19 32 LYS B C 1
ATOM 2110 O O . LYS B 2 54 ? 0.764 35.280 7.319 1.00 74.97 32 LYS B O 1
ATOM 2116 N N . GLN B 2 55 ? 0.262 36.015 9.378 1.00 77.43 33 GLN B N 1
ATOM 2117 C CA . GLN B 2 55 ? -1.122 35.591 9.225 1.00 73.77 33 GLN B CA 1
ATOM 2118 C C . GLN B 2 55 ? -1.907 36.570 8.368 1.00 65.15 33 GLN B C 1
ATOM 2119 O O . GLN B 2 55 ? -2.676 36.159 7.489 1.00 64.91 33 GLN B O 1
ATOM 2125 N N . ARG B 2 56 ? -1.699 37.861 8.592 1.00 61.17 34 ARG B N 1
ATOM 2126 C CA . ARG B 2 56 ? -2.326 38.862 7.746 1.00 70.59 34 ARG B CA 1
ATOM 2127 C C . ARG B 2 56 ? -1.847 38.746 6.305 1.00 75.30 34 ARG B C 1
ATOM 2128 O O . ARG B 2 56 ? -2.640 38.898 5.369 1.00 77.86 34 ARG B O 1
ATOM 2136 N N . GLN B 2 57 ? -0.555 38.473 6.110 1.00 70.44 35 GLN B N 1
ATOM 2137 C CA . GLN B 2 57 ? -0.042 38.261 4.760 1.00 67.66 35 GLN B CA 1
ATOM 2138 C C . GLN B 2 57 ? -0.658 37.022 4.124 1.00 64.42 35 GLN B C 1
ATOM 2139 O O . GLN B 2 57 ? -0.957 37.015 2.926 1.00 62.95 35 GLN B O 1
ATOM 2145 N N . ARG B 2 58 ? -0.838 35.958 4.903 1.00 62.62 36 ARG B N 1
ATOM 2146 C CA . ARG B 2 58 ? -1.470 34.766 4.356 1.00 59.28 36 ARG B CA 1
ATOM 2147 C C . ARG B 2 58 ? -2.929 35.034 3.986 1.00 66.16 36 ARG B C 1
ATOM 2148 O O . ARG B 2 58 ? -3.398 34.594 2.930 1.00 64.60 36 ARG B O 1
ATOM 2156 N N . ALA B 2 59 ? -3.656 35.776 4.828 1.00 64.69 37 ALA B N 1
ATOM 2157 C CA . ALA B 2 59 ? -5.026 36.144 4.492 1.00 57.85 37 ALA B CA 1
ATOM 2158 C C . ALA B 2 59 ? -5.075 36.988 3.226 1.00 63.22 37 ALA B C 1
ATOM 2159 O O . ALA B 2 59 ? -5.942 36.787 2.369 1.00 64.63 37 ALA B O 1
ATOM 2161 N N . GLU B 2 60 ? -4.157 37.944 3.090 1.00 62.07 38 GLU B N 1
ATOM 2162 C CA . GLU B 2 60 ? -4.157 38.782 1.897 1.00 61.86 38 GLU B CA 1
ATOM 2163 C C . GLU B 2 60 ? -3.761 37.997 0.655 1.00 64.13 38 GLU B C 1
ATOM 2164 O O . GLU B 2 60 ? -4.280 38.264 -0.434 1.00 63.51 38 GLU B O 1
ATOM 2170 N N . ILE B 2 61 ? -2.852 37.029 0.792 1.00 66.21 39 ILE B N 1
ATOM 2171 C CA . ILE B 2 61 ? -2.452 36.228 -0.359 1.00 62.05 39 ILE B CA 1
ATOM 2172 C C . ILE B 2 61 ? -3.618 35.383 -0.845 1.00 64.37 39 ILE B C 1
ATOM 2173 O O . ILE B 2 61 ? -3.859 35.261 -2.052 1.00 65.01 39 ILE B O 1
ATOM 2178 N N . TYR B 2 62 ? -4.370 34.794 0.078 1.00 63.75 40 TYR B N 1
ATOM 2179 C CA . TYR B 2 62 ? -5.470 33.964 -0.372 1.00 63.17 40 TYR B CA 1
ATOM 2180 C C . TYR B 2 62 ? -6.594 34.804 -0.959 1.00 64.71 40 TYR B C 1
ATOM 2181 O O . TYR B 2 62 ? -7.185 34.421 -1.973 1.00 71.79 40 TYR B O 1
ATOM 2190 N N . ALA B 2 63 ? -6.853 35.988 -0.411 1.00 57.98 41 ALA B N 1
ATOM 2191 C CA . ALA B 2 63 ? -7.829 36.849 -1.070 1.00 59.91 41 ALA B CA 1
ATOM 2192 C C . ALA B 2 63 ? -7.356 37.228 -2.477 1.00 69.88 41 ALA B C 1
ATOM 2193 O O . ALA B 2 63 ? -8.120 37.143 -3.446 1.00 75.00 41 ALA B O 1
ATOM 2195 N N . LEU B 2 64 ? -6.083 37.608 -2.614 1.00 69.33 42 LEU B N 1
ATOM 2196 C CA . LEU B 2 64 ? -5.552 37.938 -3.935 1.00 69.87 42 LEU B CA 1
ATOM 2197 C C . LEU B 2 64 ? -5.609 36.734 -4.871 1.00 71.40 42 LEU B C 1
ATOM 2198 O O . LEU B 2 64 ? -5.991 36.862 -6.041 1.00 69.25 42 LEU B O 1
ATOM 2203 N N . ASN B 2 65 ? -5.248 35.553 -4.370 1.00 64.96 43 ASN B N 1
ATOM 2204 C CA . ASN B 2 65 ? -5.255 34.377 -5.224 1.00 62.25 43 ASN B CA 1
ATOM 2205 C C . ASN B 2 65 ? -6.649 34.090 -5.751 1.00 71.63 43 ASN B C 1
ATOM 2206 O O . ASN B 2 65 ? -6.801 33.636 -6.891 1.00 75.60 43 ASN B O 1
ATOM 2211 N N . ARG B 2 66 ? -7.682 34.369 -4.956 1.00 64.68 44 ARG B N 1
ATOM 2212 C CA . ARG B 2 66 ? -9.033 34.183 -5.468 1.00 66.32 44 ARG B CA 1
ATOM 2213 C C . ARG B 2 66 ? -9.304 35.139 -6.618 1.00 68.25 44 ARG B C 1
ATOM 2214 O O . ARG B 2 66 ? -9.800 34.733 -7.671 1.00 69.74 44 ARG B O 1
ATOM 2222 N N . VAL B 2 67 ? -8.947 36.412 -6.442 1.00 68.41 45 VAL B N 1
ATOM 2223 C CA . VAL B 2 67 ? -9.221 37.419 -7.461 1.00 69.08 45 VAL B CA 1
ATOM 2224 C C . VAL B 2 67 ? -8.516 37.082 -8.770 1.00 73.72 45 VAL B C 1
ATOM 2225 O O . VAL B 2 67 ? -9.100 37.204 -9.853 1.00 77.51 45 VAL B O 1
ATOM 2229 N N . MET B 2 68 ? -7.251 36.665 -8.700 1.00 73.05 46 MET B N 1
ATOM 2230 C CA . MET B 2 68 ? -6.516 36.385 -9.924 1.00 70.82 46 MET B CA 1
ATOM 2231 C C . MET B 2 68 ? -6.977 35.086 -10.569 1.00 74.41 46 MET B C 1
ATOM 2232 O O . MET B 2 68 ? -6.940 34.953 -11.799 1.00 75.96 46 MET B O 1
ATOM 2237 N N . THR B 2 69 ? -7.424 34.129 -9.761 1.00 70.21 47 THR B N 1
ATOM 2238 C CA . THR B 2 69 ? -8.009 32.919 -10.320 1.00 66.62 47 THR B CA 1
ATOM 2239 C C . THR B 2 69 ? -9.290 33.233 -11.070 1.00 74.07 47 THR B C 1
ATOM 2240 O O . THR B 2 69 ? -9.546 32.678 -12.145 1.00 79.04 47 THR B O 1
ATOM 2244 N N . GLU B 2 70 ? -10.105 34.129 -10.516 1.00 79.93 48 GLU B N 1
ATOM 2245 C CA . GLU B 2 70 ? -11.323 34.544 -11.200 1.00 80.52 48 GLU B CA 1
ATOM 2246 C C . GLU B 2 70 ? -10.990 35.306 -12.475 1.00 78.74 48 GLU B C 1
ATOM 2247 O O . GLU B 2 70 ? -11.591 35.061 -13.526 1.00 74.55 48 GLU B O 1
ATOM 2253 N N . LEU B 2 71 ? -10.022 36.225 -12.401 1.00 78.16 49 LEU B N 1
ATOM 2254 C CA . LEU B 2 71 ? -9.585 36.956 -13.583 1.00 74.54 49 LEU B CA 1
ATOM 2255 C C . LEU B 2 71 ? -9.080 36.006 -14.656 1.00 81.61 49 LEU B C 1
ATOM 2256 O O . LEU B 2 71 ? -9.446 36.129 -15.829 1.00 78.87 49 LEU B O 1
ATOM 2261 N N . GLU B 2 72 ? -8.232 35.054 -14.269 1.00 85.02 50 GLU B N 1
ATOM 2262 C CA . GLU B 2 72 ? -7.668 34.135 -15.244 1.00 86.41 50 GLU B CA 1
ATOM 2263 C C . GLU B 2 72 ? -8.769 33.318 -15.900 1.00 91.20 50 GLU B C 1
ATOM 2264 O O . GLU B 2 72 ? -8.667 32.970 -17.083 1.00 98.40 50 GLU B O 1
ATOM 2270 N N . GLN B 2 73 ? -9.860 33.070 -15.171 1.00 88.02 51 GLN B N 1
ATOM 2271 C CA . GLN B 2 73 ? -10.947 32.264 -15.714 1.00 90.88 51 GLN B CA 1
ATOM 2272 C C . GLN B 2 73 ? -11.757 33.030 -16.751 1.00 89.93 51 GLN B C 1
ATOM 2273 O O . GLN B 2 73 ? -12.099 32.480 -17.800 1.00 94.84 51 GLN B O 1
ATOM 2279 N N . GLN B 2 74 ? -12.102 34.286 -16.472 1.00 87.40 52 GLN B N 1
ATOM 2280 C CA . GLN B 2 74 ? -12.911 35.024 -17.433 1.00 92.19 52 GLN B CA 1
ATOM 2281 C C . GLN B 2 74 ? -12.074 35.524 -18.604 1.00 96.34 52 GLN B C 1
ATOM 2282 O O . GLN B 2 74 ? -12.616 35.756 -19.689 1.00 99.66 52 GLN B O 1
ATOM 2288 N N . GLN B 2 75 ? -10.763 35.682 -18.421 1.00 95.70 53 GLN B N 1
ATOM 2289 C CA . GLN B 2 75 ? -9.895 35.907 -19.571 1.00 95.39 53 GLN B CA 1
ATOM 2290 C C . GLN B 2 75 ? -9.880 34.686 -20.481 1.00 102.04 53 GLN B C 1
ATOM 2291 O O . GLN B 2 75 ? -9.819 34.814 -21.709 1.00 105.21 53 GLN B O 1
ATOM 2297 N N . PHE B 2 76 ? -9.935 33.490 -19.889 1.00 100.52 54 PHE B N 1
ATOM 2298 C CA . PHE B 2 76 ? -9.946 32.264 -20.675 1.00 96.52 54 PHE B CA 1
ATOM 2299 C C . PHE B 2 76 ? -11.244 32.125 -21.467 1.00 106.91 54 PHE B C 1
ATOM 2300 O O . PHE B 2 76 ? -11.223 31.847 -22.673 1.00 108.27 54 PHE B O 1
ATOM 2308 N N . ASP B 2 77 ? -12.390 32.319 -20.804 1.00 109.85 55 ASP B N 1
ATOM 2309 C CA . ASP B 2 77 ? -13.675 32.277 -21.495 1.00 106.76 55 ASP B CA 1
ATOM 2310 C C . ASP B 2 77 ? -13.773 33.383 -22.538 1.00 106.90 55 ASP B C 1
ATOM 2311 O O . ASP B 2 77 ? -14.336 33.178 -23.619 1.00 107.51 55 ASP B O 1
ATOM 2316 N N . GLU B 2 78 ? -13.242 34.568 -22.221 1.00 110.39 56 GLU B N 1
ATOM 2317 C CA . GLU B 2 78 ? -13.168 35.645 -23.204 1.00 116.84 56 GLU B CA 1
ATOM 2318 C C . GLU B 2 78 ? -12.427 35.192 -24.453 1.00 115.21 56 GLU B C 1
ATOM 2319 O O . GLU B 2 78 ? -12.863 35.459 -25.578 1.00 115.93 56 GLU B O 1
ATOM 2325 N N . PHE B 2 79 ? -11.305 34.493 -24.267 1.00 111.09 57 PHE B N 1
ATOM 2326 C CA . PHE B 2 79 ? -10.500 34.033 -25.393 1.00 106.21 57 PHE B CA 1
ATOM 2327 C C . PHE B 2 79 ? -11.254 33.007 -26.232 1.00 107.24 57 PHE B C 1
ATOM 2328 O O . PHE B 2 79 ? -11.243 33.082 -27.467 1.00 108.17 57 PHE B O 1
ATOM 2336 N N . CYS B 2 80 ? -11.927 32.052 -25.582 1.00 107.77 58 CYS B N 1
ATOM 2337 C CA . CYS B 2 80 ? -12.558 30.957 -26.316 1.00 107.02 58 CYS B CA 1
ATOM 2338 C C . CYS B 2 80 ? -13.650 31.460 -27.241 1.00 120.45 58 CYS B C 1
ATOM 2339 O O . CYS B 2 80 ? -13.767 30.999 -28.384 1.00 126.81 58 CYS B O 1
ATOM 2342 N N . LYS B 2 81 ? -14.454 32.408 -26.773 1.00 126.94 59 LYS B N 1
ATOM 2343 C CA . LYS B 2 81 ? -15.552 32.871 -27.605 1.00 134.13 59 LYS B CA 1
ATOM 2344 C C . LYS B 2 81 ? -15.076 33.736 -28.769 1.00 129.88 59 LYS B C 1
ATOM 2345 O O . LYS B 2 81 ? -15.821 33.899 -29.738 1.00 139.92 59 LYS B O 1
ATOM 2351 N N . GLN B 2 82 ? -13.853 34.255 -28.726 1.00 120.99 60 GLN B N 1
ATOM 2352 C CA . GLN B 2 82 ? -13.275 34.864 -29.923 1.00 120.58 60 GLN B CA 1
ATOM 2353 C C . GLN B 2 82 ? -12.561 33.785 -30.742 1.00 123.62 60 GLN B C 1
ATOM 2354 O O . GLN B 2 82 ? -13.179 32.829 -31.220 1.00 123.87 60 GLN B O 1
ATOM 2360 N N . GLU C 3 11 ? -4.815 37.396 -24.328 1.00 136.54 11 GLU C N 1
ATOM 2361 C CA . GLU C 3 11 ? -4.556 36.517 -23.160 1.00 131.27 11 GLU C CA 1
ATOM 2362 C C . GLU C 3 11 ? -3.401 35.578 -23.488 1.00 131.68 11 GLU C C 1
ATOM 2363 O O . GLU C 3 11 ? -3.125 35.373 -24.674 1.00 134.70 11 GLU C O 1
ATOM 2369 N N . GLY C 3 12 ? -2.677 35.099 -22.496 1.00 127.93 12 GLY C N 1
ATOM 2370 C CA . GLY C 3 12 ? -1.729 34.015 -22.6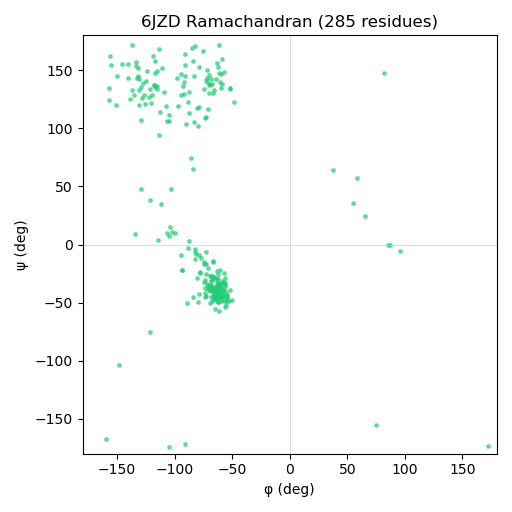83 1.00 120.37 12 GLY C CA 1
ATOM 2371 C C . GLY C 3 12 ? -2.194 32.863 -21.818 1.00 119.10 12 GLY C C 1
ATOM 2372 O O . GLY C 3 12 ? -2.629 33.073 -20.681 1.00 119.28 12 GLY C O 1
ATOM 2373 N N . GLU C 3 13 ? -2.140 31.658 -22.371 1.00 120.39 13 GLU C N 1
ATOM 2374 C CA . GLU C 3 13 ? -2.453 30.444 -21.616 1.00 118.71 13 GLU C CA 1
ATOM 2375 C C . GLU C 3 13 ? -1.243 30.060 -20.781 1.00 123.81 13 GLU C C 1
ATOM 2376 O O . GLU C 3 13 ? -0.294 29.481 -21.312 1.00 128.48 13 GLU C O 1
ATOM 2382 N N . GLU C 3 14 ? -1.252 30.340 -19.474 1.00 123.78 14 GLU C N 1
ATOM 2383 C CA . GLU C 3 14 ? -0.038 29.914 -18.751 1.00 126.53 14 GLU C CA 1
ATOM 2384 C C . GLU C 3 14 ? -0.108 28.443 -18.333 1.00 117.72 14 GLU C C 1
ATOM 2385 O O . GLU C 3 14 ? -1.185 27.885 -18.307 1.00 115.66 14 GLU C O 1
ATOM 2391 N N . TYR C 3 15 ? 1.069 27.847 -18.094 1.00 115.05 15 TYR C N 1
ATOM 2392 C CA . TYR C 3 15 ? 1.140 26.440 -17.608 1.00 108.97 15 TYR C CA 1
ATOM 2393 C C . TYR C 3 15 ? 0.330 25.505 -18.519 1.00 92.70 15 TYR C C 1
ATOM 2394 O O . TYR C 3 15 ? 0.608 25.512 -19.734 1.00 95.98 15 TYR C O 1
#

Nearest PDB structures (foldseek):
  6jzd-assembly1_A  TM=1.004E+00  e=1.381E-51  Mus musculus
  6j4s-assembly1_A  TM=1.002E+00  e=2.051E-48  Homo sapiens
  6jzc-assembly1_A  TM=9.928E-01  e=4.178E-47  Mus musculus
  6j4u-assembly1_A  TM=9.687E-01  e=1.781E-35  Homo sapiens
  6och-assembly1_A  TM=9.839E-01  e=9.719E-34  Homo sapiens

GO terms:
  GO:0003779 actin binding (F, IDA)
  GO:0004181 metallocarboxypeptidase activity (F, IDA)
  GO:0006508 proteolysis (P, IDA)
  GO:0106423 tubulin-tyrosine carboxypeptidase activity (F, EXP)
  GO:0004181 metallocarboxypeptidase activity (F, IMP)
  GO:0005515 protein binding (F, IPI)
  GO:0000768 syncytium formation by cell-cell fusion (P, IMP)
  GO:0045766 positive regulation of angiogenesis (P, IMP)
  GO:0060674 placenta blood vessel development (P, IMP)
  GO:0060711 labyrinthine layer development (P, IMP)
  GO:0060716 labyrinthine layer blood vessel development (P, IMP)

Secondary structure (DSSP, 8-state):
-EE--S-SSPPHHHHHHHHHHHHHHSTTHHHHHHHHHT-S--PPPP-PPPP---TT--HHHHHHHHHHHHHHH-B--SSEESS---TTSBHHHHHHHHHHHHHH---B-HHHHHHHHHHHHTT-TT-EEEEEEEEEEETTEEEEEEEEEEEETTEEEEE---SSGGGS-EEEEESSHHHHHHHHHHHHHHTTPEEEEEEE-PPPPS-TT-SPBP---SEEE-GGGS-HHHHHHHHHHHHHHHHSS-PPP--/-HHHHHHHHHHHHHHHHHHHHHHHHHHHHHHHHH-/-----

Solvent-accessible surface area: 14925 Å² total; per-residue (Å²): 216,51,41,4,151,42,30,37,27,10,63,79,126,8,21,79,71,2,5,127,48,0,38,175,74,27,104,168,5,58,118,20,17,24,69,13,83,121,25,108,171,42,83,87,30,104,104,32,148,51,15,111,90,149,174,94,47,74,38,77,61,8,17,113,28,0,4,68,9,0,99,72,0,73,13,1,21,0,18,3,26,1,4,64,16,143,73,127,48,62,2,36,16,0,2,85,10,0,62,50,0,21,157,26,2,8,0,0,37,1,30,0,1,0,0,0,0,0,63,16,0,21,58,21,105,70,0,50,0,0,0,0,12,4,39,1,94,12,75,54,92,117,31,115,7,12,0,0,0,1,40,8,135,36,76,1,0,5,5,0,5,7,44,12,77,70,1,11,46,24,85,29,90,31,173,32,0,0,51,0,5,38,48,0,56,70,11,0,123,137,22,115,7,72,6,52,66,4,44,1,0,27,53,3,39,35,101,62,121,10,185,108,70,9,16,6,101,39,28,64,12,78,10,44,156,58,138,193,70,66,6,88,140,54,1,47,127,16,0,134,31,12,85,108,119,168,32,180,60,64,121,118,95,104,90,132,82,42,79,68,13,10,7,12,1,27,30,0,1,150,24,11,48,81,9,22,88,113,56,36,78,101,69,70,183,174,82,36,3,81,35

Foldseek 3Di:
DAEQPPDPPGDDVLVVVLLVVQLVPPPVSVVVSCCPVVPPDDDDDDQDADDDDDPPDDPLRLLVSLQVLLVVLPADPSPYAYFDDPQQAFLLVLLVSLVVCSVVSHHHHFVNSLSVVLNSCLPPVQKWWKKKKWWKDDDPDIDIGIWIWIDGPQFIWTAGDDPDPQQGTGGRHHNFPLSHVVSNQVVVVVVVIHTQKIAIWATDHSPSNGRGGTQTHQDMDRPSPDDSVVVRVVRRVVVVCRVDPDDDRPD/DVVVVVVVVVVVVVVVVVVVVVVVVVVVVVVVVVD/DDDDD

Organism: Mus musculus (NCBI:txid10090)

Sequence (291 aa):
FHVNKSGFPIDSHTWERMWLHVAKVHPRGGEMVGAIRNAAFLAKPSIPQVPNYRLSMTIPDWLQAIQNYMKTLQYNHTGTQFFEIRKMRPLSGLMETAKEMTRESLPIKALEAVILGIYLTNGQPSIERFPISFKTYFSGNYFHHVVLGIYCNGYYGSLGMSRRAELMDKPLTFRTLSDLVFDFEDSYKKYLHTVKKVKIGLYVPHEPHSFQPIEWKQLVLNVSKMLRADIRKELEKYARDMRMKILKPASSAQQELKQRQRAEIYALNRVMTELEQQQFDEFCKQEGEEY

InterPro domains:
  IPR028131 Tubulinyl-Tyr carboxypeptidase [PF14822] (48-291)
  IPR028131 Tubulinyl-Tyr carboxypeptidase [PTHR15750] (37-349)